Protein AF-A0A9W8XZW9-F1 (afdb_monomer)

Organism: NCBI:txid798079

pLDDT: mean 71.97, std 18.77, range [29.02, 95.56]

Solvent-accessible surface area (backbone atoms only — not comparable to full-atom values): 13722 Å² total; per-residue (Å²): 114,69,68,63,54,54,54,25,51,51,52,23,52,47,14,28,64,27,79,42,89,66,28,71,61,41,45,32,32,72,90,80,75,42,41,46,54,47,46,51,53,50,50,52,52,50,52,48,49,67,74,68,52,57,88,55,56,63,43,54,45,52,57,55,30,52,54,48,53,55,37,52,52,53,34,51,48,50,52,47,53,53,49,51,53,52,49,35,61,74,71,72,48,80,77,68,97,75,75,83,56,68,67,59,48,52,50,52,40,50,51,29,49,46,66,68,50,54,61,73,54,85,67,97,70,62,94,38,99,56,70,77,46,48,39,58,55,51,30,51,50,50,54,51,49,53,51,48,52,49,47,43,58,70,50,49,50,27,63,77,64,51,26,45,79,42,56,32,32,37,25,38,72,84,73,73,48,75,27,33,41,67,41,79,37,46,60,88,49,43,67,60,45,62,73,38,27,47,99,71,23,29,38,57,41,59,91,82,69,86,80,78,87,69,98,54,90,56,45,70,43,70,44,68,57,75,87,69,81,76,73,81,73,84,77,84,88,129

Secondary structure (DSSP, 8-state):
-HHHHHHHHHHHHHHHTT-SSSHHHHS--TTTSS-HHHHHHHHHHHHHHHHHSPSSHHHHHHHHHHHHHHHHHHHHHHHHHHHHHHHHHHTTPPPPSS---HHHHHHHHHHHHHHHHGGGSPPSS-SSSS-TTHHHHHHHHHHHHHHHHHHIIIIIHHHHHTEEEEEEEEEETTT--EEEEEEEEEGGGHHHHHHHB-TT--EEE-TT------S-SEEEPEEE--------------

Radius of gyration: 24.36 Å; Cα contacts (8 Å, |Δi|>4): 214; chains: 1; bounding box: 59×62×68 Å

Mean predicted aligned error: 13.8 Å

Structure (mmCIF, N/CA/C/O backbone):
data_AF-A0A9W8XZW9-F1
#
_entry.id   AF-A0A9W8XZW9-F1
#
loop_
_atom_site.group_PDB
_atom_site.id
_atom_site.type_symbol
_atom_site.label_atom_id
_atom_site.label_alt_id
_atom_site.label_comp_id
_atom_site.label_asym_id
_atom_site.label_entity_id
_atom_site.label_seq_id
_atom_site.pdbx_PDB_ins_code
_atom_site.Cartn_x
_atom_site.Cartn_y
_atom_site.Cartn_z
_atom_site.occupancy
_atom_site.B_iso_or_equiv
_atom_site.auth_seq_id
_atom_site.auth_comp_id
_atom_site.auth_asym_id
_atom_site.auth_atom_id
_atom_site.pdbx_PDB_model_num
ATOM 1 N N . MET A 1 1 ? 19.171 5.704 6.832 1.00 61.75 1 MET A N 1
ATOM 2 C CA . MET A 1 1 ? 18.412 5.637 8.106 1.00 61.75 1 MET A CA 1
ATOM 3 C C . MET A 1 1 ? 16.974 6.152 7.997 1.00 61.75 1 MET A C 1
ATOM 5 O O . MET A 1 1 ? 16.079 5.439 8.433 1.00 61.75 1 MET A O 1
ATOM 9 N N . ALA A 1 2 ? 16.711 7.314 7.378 1.00 81.69 2 ALA A N 1
ATOM 10 C CA . ALA A 1 2 ? 15.355 7.889 7.292 1.00 81.69 2 ALA A CA 1
ATOM 11 C C . ALA A 1 2 ? 14.296 6.960 6.653 1.00 81.69 2 ALA A C 1
ATOM 13 O O . ALA A 1 2 ? 13.192 6.834 7.176 1.00 81.69 2 ALA A O 1
ATOM 14 N N . VAL A 1 3 ? 14.649 6.246 5.577 1.00 82.75 3 VAL A N 1
ATOM 15 C CA . VAL A 1 3 ? 13.724 5.350 4.852 1.00 82.75 3 VAL A CA 1
ATOM 16 C C . VAL A 1 3 ? 13.239 4.179 5.719 1.00 82.75 3 VAL A C 1
ATOM 18 O O . VAL A 1 3 ? 12.059 3.836 5.697 1.00 82.75 3 VAL A O 1
ATOM 21 N N . ILE A 1 4 ? 14.133 3.583 6.518 1.00 82.12 4 ILE A N 1
ATOM 22 C CA . ILE A 1 4 ? 13.806 2.433 7.377 1.00 82.12 4 ILE A CA 1
ATOM 23 C C . ILE A 1 4 ? 12.831 2.857 8.479 1.00 82.12 4 ILE A C 1
ATOM 25 O O . ILE A 1 4 ? 11.849 2.160 8.730 1.00 82.12 4 ILE A O 1
ATOM 29 N N . ILE A 1 5 ? 13.076 4.015 9.097 1.00 83.44 5 ILE A N 1
ATOM 30 C CA . ILE A 1 5 ? 12.222 4.563 10.156 1.00 83.44 5 ILE A CA 1
ATOM 31 C C . ILE A 1 5 ? 10.857 4.965 9.587 1.00 83.44 5 ILE A C 1
ATOM 33 O O . ILE A 1 5 ? 9.828 4.573 10.128 1.00 83.44 5 ILE A O 1
ATOM 37 N N . GLY A 1 6 ? 10.824 5.697 8.470 1.00 85.38 6 GLY A N 1
ATOM 38 C CA . GLY A 1 6 ? 9.563 6.118 7.854 1.00 85.38 6 GLY A CA 1
ATOM 39 C C . GLY A 1 6 ? 8.680 4.926 7.488 1.00 85.38 6 GLY A C 1
ATOM 40 O O . GLY A 1 6 ? 7.496 4.887 7.818 1.00 85.38 6 GLY A O 1
ATOM 41 N N . ALA A 1 7 ? 9.272 3.899 6.884 1.00 83.81 7 ALA A N 1
ATOM 42 C CA . ALA A 1 7 ? 8.507 2.751 6.437 1.00 83.81 7 ALA A CA 1
ATOM 43 C C . ALA A 1 7 ? 8.106 1.796 7.578 1.00 83.81 7 ALA A C 1
ATOM 45 O O . ALA A 1 7 ? 7.098 1.102 7.464 1.00 83.81 7 ALA A O 1
ATOM 46 N N . SER A 1 8 ? 8.854 1.746 8.685 1.00 84.38 8 SER A N 1
ATOM 47 C CA . SER A 1 8 ? 8.440 0.991 9.874 1.00 84.38 8 SER A CA 1
ATOM 48 C C . SER A 1 8 ? 7.295 1.686 10.619 1.00 84.38 8 SER A C 1
ATOM 50 O O . SER A 1 8 ? 6.379 1.013 11.090 1.00 84.38 8 SER A O 1
ATOM 52 N N . LEU A 1 9 ? 7.280 3.023 10.643 1.00 84.00 9 LEU A N 1
ATOM 53 C CA . LEU A 1 9 ? 6.163 3.816 11.164 1.00 84.00 9 LEU A CA 1
ATOM 54 C C . LEU A 1 9 ? 4.896 3.663 10.317 1.00 84.00 9 LEU A C 1
ATOM 56 O O . LEU A 1 9 ? 3.814 3.528 10.882 1.00 84.00 9 LEU A O 1
ATOM 60 N N . GLN A 1 10 ? 5.020 3.618 8.987 1.00 85.75 10 GLN A N 1
ATOM 61 C CA . GLN A 1 10 ? 3.892 3.324 8.096 1.00 85.75 10 GLN A CA 1
ATOM 62 C C . GLN A 1 10 ? 3.268 1.959 8.412 1.00 85.75 10 GLN A C 1
ATOM 64 O O . GLN A 1 10 ? 2.060 1.870 8.608 1.00 85.75 10 GLN A O 1
ATOM 69 N N . ILE A 1 11 ? 4.085 0.905 8.542 1.00 83.69 11 ILE A N 1
ATOM 70 C CA . ILE A 1 11 ? 3.600 -0.437 8.906 1.00 83.69 11 ILE A CA 1
ATOM 71 C C . ILE A 1 11 ? 2.941 -0.423 10.288 1.00 83.69 11 ILE A C 1
ATOM 73 O O . ILE A 1 11 ? 1.888 -1.031 10.464 1.00 83.69 11 ILE A O 1
ATOM 77 N N . ARG A 1 12 ? 3.522 0.294 11.256 1.00 83.12 12 ARG A N 1
ATOM 78 C CA . ARG A 1 12 ? 2.955 0.457 12.601 1.00 83.12 12 ARG A CA 1
ATOM 79 C C . ARG A 1 12 ? 1.576 1.117 12.559 1.00 83.12 12 ARG A C 1
ATOM 81 O O . ARG A 1 12 ? 0.673 0.699 13.275 1.00 83.12 12 ARG A O 1
ATOM 88 N N . GLU A 1 13 ? 1.404 2.133 11.725 1.00 84.44 13 GLU A N 1
ATOM 89 C CA . GLU A 1 13 ? 0.134 2.844 11.594 1.00 84.44 13 GLU A CA 1
ATOM 90 C C . GLU A 1 13 ? -0.924 1.997 10.879 1.00 84.44 13 GLU A C 1
ATOM 92 O O . GLU A 1 13 ? -2.063 1.917 11.335 1.00 84.44 13 GLU A O 1
ATOM 97 N N . CYS A 1 14 ? -0.537 1.260 9.836 1.00 81.88 14 CYS A N 1
ATOM 98 C CA . CYS A 1 14 ? -1.395 0.240 9.233 1.00 81.88 14 CYS A CA 1
ATOM 99 C C . CYS A 1 14 ? -1.783 -0.834 10.264 1.00 81.88 14 CYS A C 1
ATOM 101 O O . CYS A 1 14 ? -2.947 -1.223 10.354 1.00 81.88 14 CYS A O 1
ATOM 103 N N . ALA A 1 15 ? -0.841 -1.270 11.107 1.00 77.88 15 ALA A N 1
ATOM 104 C CA . ALA A 1 15 ? -1.109 -2.201 12.200 1.00 77.88 15 ALA A CA 1
ATOM 105 C C . ALA A 1 15 ? -2.142 -1.657 13.183 1.00 77.88 15 ALA A C 1
ATOM 107 O O . ALA A 1 15 ? -3.054 -2.374 13.590 1.00 77.88 15 ALA A O 1
ATOM 108 N N . ARG A 1 16 ? -2.032 -0.372 13.519 1.00 75.38 16 ARG A N 1
ATOM 109 C CA . ARG A 1 16 ? -2.967 0.330 14.397 1.00 75.38 16 ARG A CA 1
ATOM 110 C C . ARG A 1 16 ? -4.376 0.411 13.811 1.00 75.38 16 ARG A C 1
ATOM 112 O O . ARG A 1 16 ? -5.335 0.458 14.569 1.00 75.38 16 ARG A O 1
ATOM 119 N N . GLN A 1 17 ? -4.520 0.370 12.491 1.00 73.94 17 GLN A N 1
ATOM 120 C CA . GLN A 1 17 ? -5.819 0.299 11.814 1.00 73.94 17 GLN A CA 1
ATOM 121 C C . GLN A 1 17 ? -6.423 -1.117 11.803 1.00 73.94 17 GLN A C 1
ATOM 123 O O . GLN A 1 17 ? -7.545 -1.303 11.342 1.00 73.94 17 GLN A O 1
ATOM 128 N N . GLY A 1 18 ? -5.707 -2.125 12.313 1.00 68.12 18 GLY A N 1
ATOM 129 C CA . GLY A 1 18 ? -6.204 -3.497 12.416 1.00 68.12 18 GLY A CA 1
ATOM 130 C C . GLY A 1 18 ? -6.200 -4.269 11.097 1.00 68.12 18 GLY A C 1
ATOM 131 O O . GLY A 1 18 ? -6.745 -5.366 11.045 1.00 68.12 18 GLY A O 1
ATOM 132 N N . VAL A 1 19 ? -5.575 -3.737 10.040 1.00 69.75 19 VAL A N 1
ATOM 133 C CA . VAL A 1 19 ? -5.574 -4.346 8.693 1.00 69.75 19 VAL A CA 1
ATOM 134 C C . VAL A 1 19 ? -4.702 -5.601 8.584 1.00 69.75 19 VAL A C 1
ATOM 136 O O . VAL A 1 19 ? -4.836 -6.360 7.628 1.00 69.75 19 VAL A O 1
ATOM 139 N N . ILE A 1 20 ? -3.822 -5.835 9.562 1.00 70.69 20 ILE A N 1
ATOM 140 C CA . ILE A 1 20 ? -2.912 -6.985 9.606 1.00 70.69 20 ILE A CA 1
ATOM 141 C C . ILE A 1 20 ? -3.225 -7.903 10.794 1.00 70.69 20 ILE A C 1
ATOM 143 O O . ILE A 1 20 ? -3.677 -7.435 11.846 1.00 70.69 20 ILE A O 1
ATOM 147 N N . PRO A 1 21 ? -2.971 -9.217 10.662 1.00 66.81 21 PRO A N 1
ATOM 148 C CA . PRO A 1 21 ? -3.191 -10.161 11.747 1.00 66.81 21 PRO A CA 1
ATOM 149 C C . PRO A 1 21 ? -2.232 -9.882 12.918 1.00 66.81 21 PRO A C 1
ATOM 151 O O . PRO A 1 21 ? -1.059 -9.567 12.726 1.00 66.81 21 PRO A O 1
ATOM 154 N N . TRP A 1 22 ? -2.753 -10.002 14.143 1.00 68.81 22 TRP A N 1
ATOM 155 C CA . TRP A 1 22 ? -2.055 -9.696 15.405 1.00 68.81 22 TRP A CA 1
ATOM 156 C C . TRP A 1 22 ? -1.482 -8.267 15.498 1.00 68.81 22 TRP A C 1
ATOM 158 O O . TRP A 1 22 ? -0.285 -8.092 15.728 1.00 68.81 22 TRP A O 1
ATOM 168 N N . PRO A 1 23 ? -2.331 -7.222 15.424 1.00 70.25 23 PRO A N 1
ATOM 169 C CA . PRO A 1 23 ? -1.882 -5.826 15.402 1.00 70.25 23 PRO A CA 1
ATOM 170 C C . PRO A 1 23 ? -1.038 -5.429 16.624 1.00 70.25 23 PRO A C 1
ATOM 172 O O . PRO A 1 23 ? -0.165 -4.582 16.509 1.00 70.25 23 PRO A O 1
ATOM 175 N N . HIS A 1 24 ? -1.224 -6.090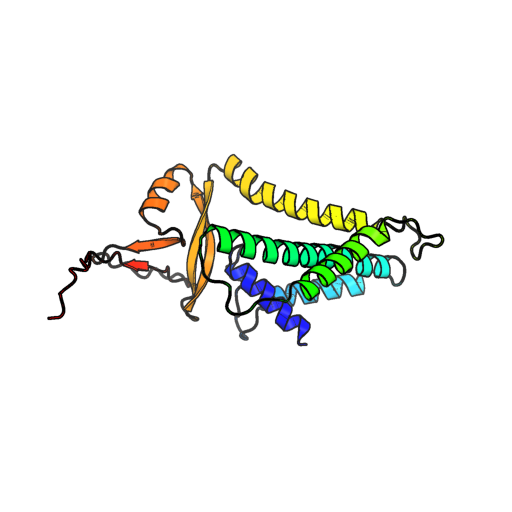 17.772 1.00 70.00 24 HIS A N 1
ATOM 176 C CA . HIS A 1 24 ? -0.455 -5.844 18.996 1.00 70.00 24 HIS A CA 1
ATOM 177 C C . HIS A 1 24 ? 1.059 -6.099 18.859 1.00 70.00 24 HIS A C 1
ATOM 179 O O . HIS A 1 24 ? 1.839 -5.395 19.491 1.00 70.00 24 HIS A O 1
ATOM 185 N N . VAL A 1 25 ? 1.492 -7.065 18.038 1.00 74.56 25 VAL A N 1
ATOM 186 C CA . VAL A 1 25 ? 2.927 -7.347 17.827 1.00 74.56 25 VAL A CA 1
ATOM 187 C C . VAL A 1 25 ? 3.548 -6.278 16.933 1.00 74.56 25 VAL A C 1
ATOM 189 O O . VAL A 1 25 ? 4.609 -5.738 17.233 1.00 74.56 25 VAL A O 1
ATOM 192 N N . TRP A 1 26 ? 2.853 -5.936 15.851 1.00 75.50 26 TRP A N 1
ATOM 193 C CA . TRP A 1 26 ? 3.331 -5.008 14.827 1.00 75.50 26 TRP A CA 1
ATOM 194 C C . TRP A 1 26 ? 3.235 -3.535 15.237 1.00 75.50 26 TRP A C 1
ATOM 196 O O . TRP A 1 26 ? 4.050 -2.723 14.801 1.00 75.50 26 TRP A O 1
ATOM 206 N N . ALA A 1 27 ? 2.255 -3.185 16.074 1.00 73.25 27 ALA A N 1
ATOM 207 C CA . ALA A 1 27 ? 2.071 -1.835 16.597 1.00 73.25 27 ALA A CA 1
ATOM 208 C C . ALA A 1 27 ? 2.953 -1.538 17.828 1.00 73.25 27 ALA A C 1
ATOM 210 O O . ALA A 1 27 ? 3.077 -0.378 18.220 1.00 73.25 27 ALA A O 1
ATOM 211 N N . SER A 1 28 ? 3.564 -2.562 18.440 1.00 74.12 28 SER A N 1
ATOM 212 C CA . SER A 1 28 ? 4.352 -2.418 19.669 1.00 74.12 28 SER A CA 1
ATOM 213 C C . SER A 1 28 ? 5.644 -1.628 19.449 1.00 74.12 28 SER A C 1
ATOM 215 O O . SER A 1 28 ? 6.390 -1.869 18.502 1.00 74.12 28 SER A O 1
ATOM 217 N N . THR A 1 29 ? 5.934 -0.710 20.373 1.00 73.31 29 THR A N 1
ATOM 218 C CA . THR A 1 29 ? 7.141 0.136 20.405 1.00 73.31 29 THR A CA 1
ATOM 219 C C . THR A 1 29 ? 8.107 -0.226 21.543 1.00 73.31 29 THR A C 1
ATOM 221 O O . THR A 1 29 ? 9.058 0.509 21.813 1.00 73.31 29 THR A O 1
ATOM 224 N N . ARG A 1 30 ? 7.888 -1.346 22.250 1.00 66.81 30 ARG A N 1
ATOM 225 C CA . ARG A 1 30 ? 8.766 -1.781 23.354 1.00 66.81 30 ARG A CA 1
ATOM 226 C C . ARG A 1 30 ? 10.063 -2.428 22.834 1.00 66.81 30 ARG A C 1
ATOM 228 O O . ARG A 1 30 ? 9.992 -3.175 21.860 1.00 66.81 30 ARG A O 1
ATOM 235 N N . PRO A 1 31 ? 11.214 -2.254 23.520 1.00 66.69 31 PRO A N 1
ATOM 236 C CA . PRO A 1 31 ? 11.470 -1.371 24.670 1.00 66.69 31 PRO A CA 1
ATOM 237 C C . PRO A 1 31 ? 12.017 0.027 24.298 1.00 66.69 31 PRO A C 1
ATOM 239 O O . PRO A 1 31 ? 11.946 0.929 25.123 1.00 66.69 31 PRO A O 1
ATOM 242 N N . PHE A 1 32 ? 12.522 0.236 23.077 1.00 68.12 32 PHE A N 1
ATOM 243 C CA . PHE A 1 32 ? 13.286 1.439 22.691 1.00 68.12 32 PHE A CA 1
ATOM 244 C C . PHE A 1 32 ? 12.469 2.540 21.984 1.00 68.12 32 PHE A C 1
ATOM 246 O O . PHE A 1 32 ? 13.035 3.376 21.283 1.00 68.12 32 PHE A O 1
ATOM 253 N N . GLY A 1 33 ? 11.135 2.529 22.086 1.00 70.31 33 GLY A N 1
ATOM 254 C CA . GLY A 1 33 ? 10.264 3.526 21.443 1.00 70.31 33 GLY A CA 1
ATOM 255 C C . GLY A 1 33 ? 10.163 3.400 19.915 1.00 70.31 33 GLY A C 1
ATOM 256 O O . GLY A 1 33 ? 9.463 4.181 19.271 1.00 70.31 33 GLY A O 1
ATOM 257 N N . THR A 1 34 ? 10.815 2.398 19.321 1.00 75.94 34 THR A N 1
ATOM 258 C CA . THR A 1 34 ? 10.771 2.098 17.887 1.00 75.94 34 THR A CA 1
ATOM 259 C C . THR A 1 34 ? 9.989 0.809 17.630 1.00 75.94 34 THR A C 1
ATOM 261 O O . THR A 1 34 ? 10.013 -0.102 18.461 1.00 75.94 34 THR A O 1
ATOM 264 N N . PRO A 1 35 ? 9.264 0.707 16.500 1.00 79.12 35 PRO A N 1
ATOM 265 C CA . PRO A 1 35 ? 8.562 -0.520 16.139 1.00 79.12 35 PRO A CA 1
ATOM 266 C C . PRO A 1 35 ? 9.564 -1.628 15.779 1.00 79.12 35 PRO A C 1
ATOM 268 O O . PRO A 1 35 ? 9.983 -1.755 14.628 1.00 79.12 35 PRO A O 1
ATOM 271 N N . PHE A 1 36 ? 9.957 -2.430 16.771 1.00 81.50 36 PHE A N 1
ATOM 272 C CA . PHE A 1 36 ? 11.001 -3.451 16.634 1.00 81.50 36 PHE A CA 1
ATOM 273 C C . PHE A 1 36 ? 10.624 -4.550 15.633 1.00 81.50 36 PHE A C 1
ATOM 275 O O . PHE A 1 36 ? 11.425 -4.883 14.764 1.00 81.50 36 PHE A O 1
ATOM 282 N N . ALA A 1 37 ? 9.396 -5.076 15.700 1.00 82.25 37 ALA A N 1
ATOM 283 C CA . ALA A 1 37 ? 8.965 -6.174 14.834 1.00 82.25 37 ALA A CA 1
ATOM 284 C C . ALA A 1 37 ? 8.981 -5.810 13.327 1.00 82.25 37 ALA A C 1
ATOM 286 O O . ALA A 1 37 ? 9.590 -6.553 12.554 1.00 82.25 37 ALA A O 1
ATOM 287 N N . PRO A 1 38 ? 8.423 -4.661 12.879 1.00 84.69 38 PRO A N 1
ATOM 288 C CA . PRO A 1 38 ? 8.560 -4.220 11.487 1.00 84.69 38 PRO A CA 1
ATOM 289 C C . PRO A 1 38 ? 10.007 -3.986 11.036 1.00 84.69 38 PRO A C 1
ATOM 291 O O . PRO A 1 38 ? 10.348 -4.277 9.888 1.00 84.69 38 PRO A O 1
ATOM 294 N N . VAL A 1 39 ? 10.860 -3.453 11.918 1.00 86.00 39 VAL A N 1
ATOM 295 C CA . VAL A 1 39 ? 12.277 -3.205 11.609 1.00 86.00 39 VAL A CA 1
ATOM 296 C C . VAL A 1 39 ? 13.027 -4.522 11.436 1.00 86.00 39 VAL A C 1
ATOM 298 O O . VAL A 1 39 ? 13.729 -4.687 10.440 1.00 86.00 39 VAL A O 1
ATOM 301 N N . LEU A 1 40 ? 12.833 -5.473 12.353 1.00 88.00 40 LEU A N 1
ATOM 302 C CA . LEU A 1 40 ? 13.459 -6.791 12.294 1.00 88.00 40 LEU A CA 1
ATOM 303 C C . LEU A 1 40 ? 13.041 -7.552 11.034 1.00 88.00 40 LEU A C 1
ATOM 305 O O . LEU A 1 40 ? 13.899 -8.099 10.348 1.00 88.00 40 LEU A O 1
ATOM 309 N N . LEU A 1 41 ? 11.748 -7.534 10.690 1.00 86.56 41 LEU A N 1
ATOM 310 C CA . LEU A 1 41 ? 11.249 -8.173 9.472 1.00 86.56 41 LEU A CA 1
ATOM 311 C C . LEU A 1 41 ? 11.932 -7.598 8.226 1.00 86.56 41 LEU A C 1
ATOM 313 O O . LEU A 1 41 ? 12.391 -8.350 7.370 1.00 86.56 41 LEU A O 1
ATOM 317 N N . LYS A 1 42 ? 12.020 -6.267 8.120 1.00 85.50 42 LYS A N 1
ATOM 318 C CA . LYS A 1 42 ? 12.669 -5.619 6.975 1.00 85.50 42 LYS A CA 1
ATOM 319 C C . LYS A 1 42 ? 14.153 -5.919 6.895 1.00 85.50 42 LYS A C 1
ATOM 321 O O . LYS A 1 42 ? 14.653 -6.156 5.798 1.00 85.50 42 LYS A O 1
ATOM 326 N N . TRP A 1 43 ? 14.842 -5.902 8.030 1.00 89.00 43 TRP A N 1
ATOM 327 C CA . TRP A 1 43 ? 16.256 -6.241 8.092 1.00 89.00 43 TRP A CA 1
ATOM 328 C C . TRP A 1 43 ? 16.484 -7.685 7.637 1.00 89.00 43 TRP A C 1
ATOM 330 O O . TRP A 1 43 ? 17.263 -7.907 6.716 1.00 89.00 43 TRP A O 1
ATOM 340 N N . ALA A 1 44 ? 15.721 -8.639 8.180 1.00 90.94 44 ALA A N 1
ATOM 341 C CA . ALA A 1 44 ? 15.815 -10.048 7.810 1.00 90.94 44 ALA A CA 1
ATOM 342 C C . ALA A 1 44 ? 15.517 -10.272 6.321 1.00 90.94 44 ALA A C 1
ATOM 344 O O . ALA A 1 44 ? 16.283 -10.948 5.642 1.00 90.94 44 ALA A O 1
ATOM 345 N N . LEU A 1 45 ? 14.455 -9.656 5.790 1.00 88.81 45 LEU A N 1
ATOM 346 C CA . LEU A 1 45 ? 14.117 -9.744 4.369 1.00 88.81 45 LEU A CA 1
ATOM 347 C C . LEU A 1 45 ? 15.232 -9.171 3.486 1.00 88.81 45 LEU A C 1
ATOM 349 O O . LEU A 1 45 ? 15.596 -9.781 2.487 1.00 88.81 45 LEU A O 1
ATOM 353 N N . THR A 1 46 ? 15.804 -8.029 3.872 1.00 88.31 46 THR A N 1
ATOM 354 C CA . THR A 1 46 ? 16.929 -7.417 3.148 1.00 88.31 46 THR A CA 1
ATOM 355 C C . THR A 1 46 ? 18.153 -8.330 3.160 1.00 88.31 46 THR A C 1
ATOM 357 O O . THR A 1 46 ? 18.763 -8.536 2.117 1.00 88.31 46 THR A O 1
ATOM 360 N N . CYS A 1 47 ? 18.487 -8.925 4.308 1.00 91.19 47 CYS A N 1
ATOM 361 C CA . CYS A 1 47 ? 19.576 -9.893 4.411 1.00 91.19 47 CYS A CA 1
ATOM 362 C C . CYS A 1 47 ? 19.336 -11.116 3.522 1.00 91.19 47 CYS A C 1
ATOM 364 O O . CYS A 1 47 ? 20.250 -11.527 2.816 1.00 91.19 47 CYS A O 1
ATOM 366 N N . ILE A 1 48 ? 18.118 -11.666 3.512 1.00 90.50 48 ILE A N 1
ATOM 367 C CA . ILE A 1 48 ? 17.763 -12.795 2.643 1.00 90.50 48 ILE A CA 1
ATOM 368 C C . ILE A 1 48 ? 17.959 -12.414 1.179 1.00 90.50 48 ILE A C 1
ATOM 370 O O . ILE A 1 48 ? 18.609 -13.155 0.457 1.00 90.50 48 ILE A O 1
ATOM 374 N N . VAL A 1 49 ? 17.454 -11.257 0.746 1.00 88.12 49 VAL A N 1
ATOM 375 C CA . VAL A 1 49 ? 17.586 -10.817 -0.649 1.00 88.12 49 VAL A CA 1
ATOM 376 C C . VAL A 1 49 ? 19.055 -10.661 -1.044 1.00 88.12 49 VAL A C 1
ATOM 378 O O . VAL A 1 49 ? 19.452 -11.173 -2.082 1.00 88.12 49 VAL A O 1
ATOM 381 N N . ILE A 1 50 ? 19.873 -10.021 -0.203 1.00 87.94 50 ILE A N 1
ATOM 382 C CA . ILE A 1 50 ? 21.305 -9.809 -0.478 1.00 87.94 50 ILE A CA 1
ATOM 383 C C . ILE A 1 50 ? 22.075 -11.134 -0.554 1.00 87.94 50 ILE A C 1
ATOM 385 O O . ILE A 1 50 ? 22.990 -11.261 -1.359 1.00 87.94 50 ILE A O 1
ATOM 389 N N . LEU A 1 51 ? 21.738 -12.105 0.297 1.00 89.38 51 LEU A N 1
ATOM 390 C CA . LEU A 1 51 ? 22.445 -13.386 0.353 1.00 89.38 51 LEU A CA 1
ATOM 391 C C . LEU A 1 51 ? 21.945 -14.395 -0.688 1.00 89.38 51 LEU A C 1
ATOM 393 O O . LEU A 1 51 ? 22.708 -15.265 -1.096 1.00 89.38 51 LEU A O 1
ATOM 397 N N . ALA A 1 52 ? 20.668 -14.321 -1.071 1.00 87.62 52 ALA A N 1
ATOM 398 C CA . ALA A 1 52 ? 20.023 -15.317 -1.918 1.00 87.62 52 ALA A CA 1
ATOM 399 C C . ALA A 1 52 ? 20.008 -14.948 -3.405 1.00 87.62 52 ALA A C 1
ATOM 401 O O . ALA A 1 52 ? 20.006 -15.858 -4.232 1.00 87.62 52 ALA A O 1
ATOM 402 N N . LEU A 1 53 ? 19.958 -13.658 -3.765 1.00 85.31 53 LEU A N 1
ATOM 403 C CA . LEU A 1 53 ? 19.896 -13.266 -5.173 1.00 85.31 53 LEU A CA 1
ATOM 404 C C . LEU A 1 53 ? 21.305 -13.173 -5.775 1.00 85.31 53 LEU A C 1
ATOM 406 O O . LEU A 1 53 ? 22.111 -12.369 -5.302 1.00 85.31 53 LEU A O 1
ATOM 410 N N . PRO A 1 54 ? 21.606 -13.945 -6.833 1.00 81.88 54 PRO A N 1
ATOM 411 C CA . PRO A 1 54 ? 22.824 -13.742 -7.602 1.00 81.88 54 PRO A CA 1
ATOM 412 C C . PRO A 1 54 ? 22.758 -12.409 -8.362 1.00 81.88 54 PRO A C 1
ATOM 414 O O . PRO A 1 54 ? 21.685 -11.970 -8.780 1.00 81.88 54 PRO A O 1
ATOM 417 N N . PHE A 1 55 ? 23.916 -11.778 -8.558 1.00 76.62 55 PHE A N 1
ATOM 418 C CA . PHE A 1 55 ? 24.037 -10.582 -9.393 1.00 76.62 55 PHE A CA 1
ATOM 419 C C . PHE A 1 55 ? 23.776 -10.923 -10.871 1.00 76.62 55 PHE A C 1
ATOM 421 O O . PHE A 1 55 ? 24.214 -11.975 -11.339 1.00 76.62 55 PHE A O 1
ATOM 428 N N . GLY A 1 56 ? 23.085 -10.033 -11.587 1.00 81.56 56 GLY A N 1
ATOM 429 C CA . GLY A 1 56 ? 22.631 -10.224 -12.972 1.00 81.56 56 GLY A CA 1
ATOM 430 C C . GLY A 1 56 ? 21.103 -10.241 -13.062 1.00 81.56 56 GLY A C 1
ATOM 431 O O . GLY A 1 56 ? 20.430 -9.608 -12.247 1.00 81.56 56 GLY A O 1
ATOM 432 N N . ASP A 1 57 ? 20.559 -11.036 -13.984 1.00 80.38 57 ASP A N 1
ATOM 433 C CA . ASP A 1 57 ? 19.141 -11.039 -14.377 1.00 80.38 57 ASP A CA 1
ATOM 434 C C . ASP A 1 57 ? 18.144 -11.120 -13.209 1.00 80.38 57 ASP A C 1
ATOM 436 O O . ASP A 1 57 ? 17.080 -10.506 -13.244 1.00 80.38 57 ASP A O 1
ATOM 440 N N . ALA A 1 58 ? 18.457 -11.890 -12.160 1.00 83.69 58 ALA A N 1
ATOM 441 C CA . ALA A 1 58 ? 17.562 -12.063 -11.014 1.00 83.69 58 ALA A CA 1
ATOM 442 C C . ALA A 1 58 ? 17.435 -10.787 -10.163 1.00 83.69 58 ALA A C 1
ATOM 444 O O . ALA A 1 58 ? 16.368 -10.521 -9.601 1.00 83.69 58 ALA A O 1
ATOM 445 N N . PHE A 1 59 ? 18.516 -10.011 -10.051 1.00 84.69 59 PHE A N 1
ATOM 446 C CA . PHE A 1 59 ? 18.510 -8.736 -9.343 1.00 84.69 59 PHE A CA 1
ATOM 447 C C . PHE A 1 59 ? 17.740 -7.681 -10.139 1.00 84.69 59 PHE A C 1
ATOM 449 O O . PHE A 1 59 ? 16.858 -7.037 -9.569 1.00 84.69 59 PHE A O 1
ATOM 456 N N . ASP A 1 60 ? 18.006 -7.569 -11.441 1.00 84.88 60 ASP A N 1
ATOM 457 C CA . ASP A 1 60 ? 17.327 -6.613 -12.324 1.00 84.88 60 ASP A CA 1
ATOM 458 C C . ASP A 1 60 ? 15.821 -6.898 -12.378 1.00 84.88 60 ASP A C 1
ATOM 460 O O . ASP A 1 60 ? 15.002 -6.015 -12.113 1.00 84.88 60 ASP A O 1
ATOM 464 N N . PHE A 1 61 ? 15.443 -8.174 -12.509 1.00 85.38 61 PHE A N 1
ATOM 465 C CA . PHE A 1 61 ? 14.051 -8.605 -12.398 1.00 85.38 61 PHE A CA 1
ATOM 466 C C . PHE A 1 61 ? 13.389 -8.186 -11.077 1.00 85.38 61 PHE A C 1
ATOM 468 O O . PHE A 1 61 ? 12.235 -7.756 -11.074 1.00 85.38 61 PHE A O 1
ATOM 475 N N . LEU A 1 62 ? 14.079 -8.311 -9.936 1.00 86.88 62 LEU A N 1
ATOM 476 C CA . LEU A 1 62 ? 13.521 -7.923 -8.636 1.00 86.88 62 LEU A CA 1
ATOM 477 C C . LEU A 1 62 ? 13.337 -6.402 -8.521 1.00 86.88 62 LEU A C 1
ATOM 479 O O . LEU A 1 62 ? 12.356 -5.944 -7.924 1.00 86.88 62 LEU A O 1
ATOM 483 N N . VAL A 1 63 ? 14.267 -5.619 -9.071 1.00 86.12 63 VAL A N 1
ATOM 484 C CA . VAL A 1 63 ? 14.182 -4.153 -9.102 1.00 86.12 63 VAL A CA 1
ATOM 485 C C . VAL A 1 63 ? 12.992 -3.705 -9.952 1.00 86.12 63 VAL A C 1
ATOM 487 O O . VAL A 1 63 ? 12.181 -2.892 -9.491 1.00 86.12 63 VAL A O 1
ATOM 490 N N . ASP A 1 64 ? 12.818 -4.299 -11.129 1.00 86.31 64 ASP A N 1
ATOM 491 C CA . ASP A 1 64 ? 11.698 -4.005 -12.026 1.00 86.31 64 ASP A CA 1
ATOM 492 C C . ASP A 1 64 ? 10.361 -4.443 -11.425 1.00 86.31 64 ASP A C 1
ATOM 494 O O . ASP A 1 64 ? 9.377 -3.691 -11.424 1.00 86.31 64 ASP A O 1
ATOM 498 N N . LEU A 1 65 ? 10.334 -5.627 -10.805 1.00 89.56 65 LEU A N 1
ATOM 499 C CA . LEU A 1 65 ? 9.158 -6.158 -10.124 1.00 89.56 65 LEU A CA 1
ATOM 500 C C . LEU A 1 65 ? 8.675 -5.235 -9.003 1.00 89.56 65 LEU A C 1
ATOM 502 O O . LEU A 1 65 ? 7.472 -5.144 -8.775 1.00 89.56 65 LEU A O 1
ATOM 506 N N . ARG A 1 66 ? 9.574 -4.542 -8.296 1.00 88.88 66 ARG A N 1
ATOM 507 C CA . ARG A 1 66 ? 9.190 -3.599 -7.235 1.00 88.88 66 ARG A CA 1
ATOM 508 C C . ARG A 1 66 ? 8.515 -2.344 -7.788 1.00 88.88 66 ARG A C 1
ATOM 510 O O . ARG A 1 66 ? 7.546 -1.864 -7.200 1.00 88.88 66 ARG A O 1
ATOM 517 N N . SER A 1 67 ? 9.016 -1.818 -8.899 1.00 88.00 67 SER A N 1
ATOM 518 C CA . SER A 1 67 ? 8.531 -0.567 -9.496 1.00 88.00 67 SER A CA 1
ATOM 519 C C . SER A 1 67 ? 7.099 -0.685 -10.028 1.00 88.00 67 SER A C 1
ATOM 521 O O . SER A 1 67 ? 6.351 0.301 -10.060 1.00 88.00 67 SER A O 1
ATOM 523 N N . TYR A 1 68 ? 6.689 -1.899 -10.408 1.00 89.12 68 TYR A N 1
ATOM 524 C CA . TYR A 1 68 ? 5.384 -2.149 -11.006 1.00 89.12 68 TYR A CA 1
ATOM 525 C C . TYR A 1 68 ? 4.211 -1.960 -10.012 1.00 89.12 68 TYR A C 1
ATOM 527 O O . TYR A 1 68 ? 3.378 -1.081 -10.257 1.00 89.12 68 TYR A O 1
ATOM 535 N N . PRO A 1 69 ? 4.135 -2.657 -8.854 1.00 91.50 69 PRO A N 1
ATOM 536 C CA . PRO A 1 69 ? 3.111 -2.397 -7.838 1.00 91.50 69 PRO A CA 1
ATOM 537 C C . PRO A 1 69 ? 3.106 -0.951 -7.336 1.00 91.50 69 PRO A C 1
ATOM 539 O O . PRO A 1 69 ? 2.029 -0.378 -7.170 1.00 91.50 69 PRO A O 1
ATOM 542 N N . ASP A 1 70 ? 4.280 -0.343 -7.131 1.00 90.69 70 ASP A N 1
ATOM 543 C CA . ASP A 1 70 ? 4.389 1.046 -6.665 1.00 90.69 70 ASP A CA 1
ATOM 544 C C . ASP A 1 70 ? 3.671 2.007 -7.632 1.00 90.69 70 ASP A C 1
ATOM 546 O O . ASP A 1 70 ? 2.870 2.846 -7.205 1.00 90.69 70 ASP A O 1
ATOM 550 N N . SER A 1 71 ? 3.855 1.821 -8.942 1.00 92.50 71 SER A N 1
ATOM 551 C CA . SER A 1 71 ? 3.173 2.606 -9.980 1.00 92.50 71 SER A CA 1
ATOM 552 C C . SER A 1 71 ? 1.654 2.397 -9.975 1.00 92.50 71 SER A C 1
ATOM 554 O O . SER A 1 71 ? 0.899 3.366 -10.098 1.00 92.50 71 SER A O 1
ATOM 556 N N . VAL A 1 72 ? 1.187 1.159 -9.761 1.00 93.50 72 VAL A N 1
ATOM 557 C CA . VAL A 1 72 ? -0.249 0.855 -9.609 1.00 93.50 72 VAL A CA 1
ATOM 558 C C . VAL A 1 72 ? -0.834 1.580 -8.395 1.00 93.50 72 VAL A C 1
ATOM 560 O O . VAL A 1 72 ? -1.886 2.210 -8.504 1.00 93.50 72 VAL A O 1
ATOM 563 N N . PHE A 1 73 ? -0.168 1.535 -7.238 1.00 93.00 73 PHE A N 1
ATOM 564 C CA . PHE A 1 73 ? -0.660 2.187 -6.022 1.00 93.00 73 PHE A CA 1
ATOM 565 C C . PHE A 1 73 ? -0.703 3.710 -6.149 1.00 93.00 73 PHE A C 1
ATOM 567 O O . PHE A 1 73 ? -1.669 4.326 -5.694 1.00 93.00 73 PHE A O 1
ATOM 574 N N . ILE A 1 74 ? 0.290 4.328 -6.793 1.00 93.56 74 ILE A N 1
ATOM 575 C CA . ILE A 1 74 ? 0.285 5.775 -7.049 1.00 93.56 74 ILE A CA 1
ATOM 576 C C . ILE A 1 74 ? -0.857 6.143 -8.005 1.00 93.56 74 ILE A C 1
ATOM 578 O O . ILE A 1 74 ? -1.582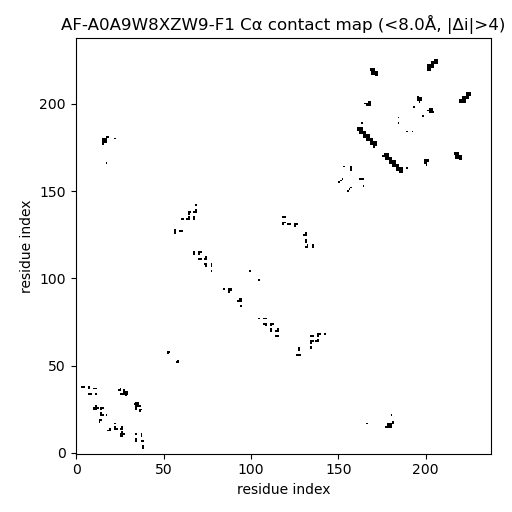 7.106 -7.747 1.00 93.56 74 ILE A O 1
ATOM 582 N N . PHE A 1 75 ? -1.091 5.356 -9.057 1.00 95.06 75 PHE A N 1
ATOM 583 C CA . PHE A 1 75 ? -2.228 5.569 -9.954 1.00 95.06 75 PHE A CA 1
ATOM 584 C C . PHE A 1 75 ? -3.569 5.475 -9.207 1.00 95.06 75 PHE A C 1
ATOM 586 O O . PHE A 1 75 ? -4.406 6.377 -9.300 1.00 95.06 75 PHE A O 1
ATOM 593 N N . LEU A 1 76 ? -3.752 4.430 -8.392 1.00 94.88 76 LEU A N 1
ATOM 594 C CA . LEU A 1 76 ? -4.941 4.259 -7.552 1.00 94.88 76 LEU A CA 1
ATOM 595 C C . LEU A 1 76 ? -5.110 5.399 -6.540 1.00 94.88 76 LEU A C 1
ATOM 597 O O . LEU A 1 76 ? -6.239 5.812 -6.280 1.00 94.88 76 LEU A O 1
ATOM 601 N N . MET A 1 77 ? -4.017 5.948 -6.005 1.00 94.38 77 MET A N 1
ATOM 602 C CA . MET A 1 77 ? -4.047 7.122 -5.130 1.00 94.38 77 MET A CA 1
ATOM 603 C C . MET A 1 77 ? -4.635 8.335 -5.857 1.00 94.38 77 MET A C 1
ATOM 605 O O . MET A 1 77 ? -5.526 8.999 -5.325 1.00 94.38 77 MET A O 1
ATOM 609 N N . VAL A 1 78 ? -4.190 8.611 -7.088 1.00 94.94 78 VAL A N 1
ATOM 610 C CA . VAL A 1 78 ? -4.716 9.725 -7.894 1.00 94.94 78 VAL A CA 1
ATOM 611 C C . VAL A 1 78 ? -6.207 9.539 -8.182 1.00 94.94 78 VAL A C 1
ATOM 613 O O . VAL A 1 78 ? -6.995 10.467 -7.980 1.00 94.94 78 VAL A O 1
ATOM 616 N N . VAL A 1 79 ? -6.618 8.334 -8.584 1.00 94.56 79 VAL A N 1
ATOM 617 C CA . VAL A 1 79 ? -8.037 7.996 -8.795 1.00 94.56 79 VAL A CA 1
ATOM 618 C C . VAL A 1 79 ? -8.837 8.167 -7.498 1.00 94.56 79 VAL A C 1
ATOM 620 O O . VAL A 1 79 ? -9.914 8.766 -7.506 1.00 94.56 79 VAL A O 1
ATOM 623 N N . GLY A 1 80 ? -8.292 7.724 -6.364 1.00 92.88 80 GLY A N 1
ATOM 624 C CA . GLY A 1 80 ? -8.888 7.877 -5.038 1.00 92.88 80 GLY A CA 1
ATOM 625 C C . GLY A 1 80 ? -9.097 9.339 -4.638 1.00 92.88 80 GLY A C 1
ATOM 626 O O . GLY A 1 80 ? -10.149 9.685 -4.098 1.00 92.88 80 GLY A O 1
ATOM 627 N N . ILE A 1 81 ? -8.157 10.231 -4.964 1.00 92.81 81 ILE A N 1
ATOM 628 C CA . ILE A 1 81 ? -8.305 11.676 -4.733 1.00 92.81 81 ILE A CA 1
ATOM 629 C C . ILE A 1 81 ? -9.493 12.229 -5.529 1.00 92.81 81 ILE A C 1
ATOM 631 O O . ILE A 1 81 ? -10.317 12.959 -4.970 1.00 92.81 81 ILE A O 1
ATOM 635 N N . TYR A 1 82 ? -9.617 11.873 -6.811 1.00 92.19 82 TYR A N 1
ATOM 636 C CA . TYR A 1 82 ? -10.757 12.289 -7.635 1.00 92.19 82 TYR A CA 1
ATOM 637 C C . TYR A 1 82 ? -12.081 11.719 -7.120 1.00 92.19 82 TYR A C 1
ATOM 639 O O . TYR A 1 82 ? -13.072 12.449 -7.045 1.00 92.19 82 TYR A O 1
ATOM 647 N N . TYR A 1 83 ? -12.089 10.461 -6.678 1.00 93.06 83 TYR A N 1
ATOM 648 C CA . TYR A 1 83 ? -13.259 9.833 -6.070 1.00 93.06 83 TYR A CA 1
ATOM 649 C C . TYR A 1 83 ? -13.710 10.559 -4.792 1.00 93.06 83 TYR A C 1
ATOM 651 O O . TYR A 1 83 ? -14.896 10.849 -4.627 1.00 93.06 83 TYR A O 1
ATOM 659 N N . ILE A 1 84 ? -12.778 10.940 -3.912 1.00 91.44 84 ILE A N 1
ATOM 660 C CA . ILE A 1 84 ? -13.087 11.703 -2.692 1.00 91.44 84 ILE A CA 1
ATOM 661 C C . ILE A 1 84 ? -13.641 13.091 -3.033 1.00 91.44 84 ILE A C 1
ATOM 663 O O . ILE A 1 84 ? -14.600 13.536 -2.399 1.00 91.44 84 ILE A O 1
ATOM 667 N N . ARG A 1 85 ? -13.076 13.777 -4.037 1.00 90.12 85 ARG A N 1
ATOM 668 C CA . ARG A 1 85 ? -13.595 15.074 -4.511 1.00 90.12 85 ARG A CA 1
ATOM 669 C C . ARG A 1 85 ? -15.024 14.946 -5.028 1.00 90.12 85 ARG A C 1
ATOM 671 O O . ARG A 1 85 ? -15.875 15.760 -4.672 1.00 90.12 85 ARG A O 1
ATOM 678 N N . TYR A 1 86 ? -15.291 13.908 -5.817 1.00 89.25 86 TYR A N 1
ATOM 679 C CA . TYR A 1 86 ? -16.627 13.612 -6.325 1.00 89.25 86 TYR A CA 1
ATOM 680 C C . TYR A 1 86 ? -17.619 13.333 -5.188 1.00 89.25 86 TYR A C 1
ATOM 682 O O . TYR A 1 86 ? -18.694 13.933 -5.151 1.00 89.25 86 TYR A O 1
ATOM 690 N N . ARG A 1 87 ? -17.239 12.498 -4.211 1.00 91.00 87 ARG A N 1
ATOM 691 C CA . ARG A 1 87 ? -18.093 12.168 -3.062 1.00 91.00 87 ARG A CA 1
ATOM 692 C C . ARG A 1 87 ? -18.414 13.392 -2.204 1.00 91.00 87 ARG A C 1
ATOM 694 O O . ARG A 1 87 ? -19.582 13.631 -1.924 1.00 91.00 87 ARG A O 1
ATOM 701 N N . ARG A 1 88 ? -17.414 14.212 -1.862 1.00 88.75 88 ARG A N 1
ATOM 702 C CA . ARG A 1 88 ? -17.623 15.453 -1.090 1.00 88.75 88 ARG A CA 1
ATOM 703 C C . ARG A 1 88 ? -18.575 16.418 -1.789 1.00 88.75 88 ARG A C 1
ATOM 705 O O . ARG A 1 88 ? -19.438 16.990 -1.134 1.00 88.75 88 ARG A O 1
ATOM 712 N N . ARG A 1 89 ? -18.450 16.558 -3.115 1.00 87.38 89 ARG A N 1
ATOM 713 C CA . ARG A 1 89 ? -19.362 17.382 -3.920 1.00 87.38 89 ARG A CA 1
ATOM 714 C C . ARG A 1 89 ? -20.795 16.851 -3.863 1.00 87.38 89 ARG A C 1
ATOM 716 O O . ARG A 1 89 ? -21.722 17.644 -3.760 1.00 87.38 89 ARG A O 1
ATOM 723 N N . LYS A 1 90 ? -20.974 15.528 -3.916 1.00 90.56 90 LYS A N 1
ATOM 724 C CA . LYS A 1 90 ? -22.290 14.881 -3.810 1.00 90.56 90 LYS A CA 1
ATOM 725 C 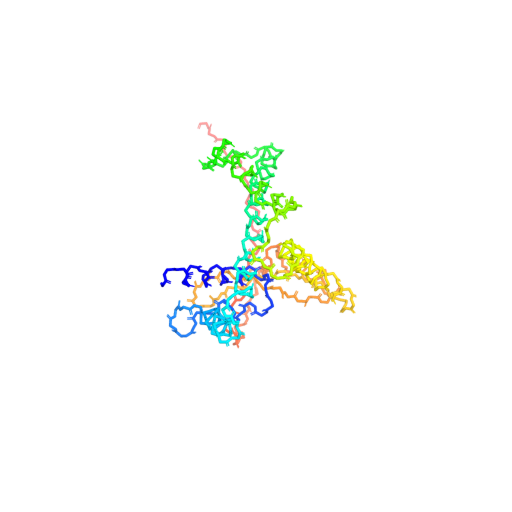C . LYS A 1 90 ? -22.914 15.053 -2.419 1.00 90.56 90 LYS A C 1
ATOM 727 O O . LYS A 1 90 ? -24.119 15.233 -2.320 1.00 90.56 90 LYS A O 1
ATOM 732 N N . GLU A 1 91 ? -22.099 15.011 -1.369 1.00 90.12 91 GLU A N 1
ATOM 733 C CA . GLU A 1 91 ? -22.517 15.169 0.033 1.00 90.12 91 GLU A CA 1
ATOM 734 C C . GLU A 1 91 ? -22.692 16.643 0.452 1.00 90.12 91 GLU A C 1
ATOM 736 O O . GLU A 1 91 ? -23.035 16.915 1.598 1.00 90.12 91 GLU A O 1
ATOM 741 N N . GLY A 1 92 ? -22.449 17.605 -0.448 1.00 87.12 92 GLY A N 1
ATOM 742 C CA . GLY A 1 92 ? -22.553 19.038 -0.146 1.00 87.12 92 GLY A CA 1
ATOM 743 C C . GLY A 1 92 ? -21.510 19.544 0.858 1.00 87.12 92 GLY A C 1
ATOM 744 O O . GLY A 1 92 ? -21.664 20.629 1.413 1.00 87.12 92 GLY A O 1
ATOM 745 N N . LEU A 1 93 ? -20.449 18.771 1.108 1.00 87.62 93 LEU A N 1
ATOM 746 C CA . LEU A 1 93 ? -19.395 19.131 2.052 1.00 87.62 93 LEU A CA 1
ATOM 747 C C . LEU A 1 93 ? -18.469 20.198 1.452 1.00 87.62 93 LEU A C 1
ATOM 749 O O . LEU A 1 93 ? -18.181 20.158 0.250 1.00 87.62 93 LEU A O 1
ATOM 753 N N . PRO A 1 94 ? -17.924 21.111 2.278 1.00 85.62 94 PRO A N 1
ATOM 754 C CA . PRO A 1 94 ? -16.977 22.096 1.793 1.00 85.62 94 PRO A CA 1
ATOM 755 C C . PRO A 1 94 ? -15.725 21.423 1.198 1.00 85.62 94 PRO A C 1
ATOM 757 O O . PRO A 1 94 ? -15.306 20.336 1.642 1.00 85.62 94 PRO A O 1
ATOM 760 N N . PRO A 1 95 ? -15.107 22.064 0.187 1.00 81.50 95 PRO A N 1
ATOM 761 C CA . PRO A 1 95 ? -13.846 21.609 -0.376 1.00 81.50 95 PRO A CA 1
ATOM 762 C C . PRO A 1 95 ? -12.779 21.422 0.710 1.00 81.50 95 PRO A C 1
ATOM 764 O O . PRO A 1 95 ? -12.762 22.129 1.715 1.00 81.50 95 PRO A O 1
ATOM 767 N N . ALA A 1 96 ? -11.864 20.470 0.502 1.00 84.12 96 ALA A N 1
ATOM 768 C CA . ALA A 1 96 ? -10.726 20.309 1.404 1.00 84.12 96 ALA A CA 1
ATOM 769 C C . ALA A 1 96 ? -9.886 21.604 1.434 1.00 84.12 96 ALA A C 1
ATOM 771 O O . ALA A 1 96 ? -9.713 22.216 0.376 1.00 84.12 96 ALA A O 1
ATOM 772 N N . PRO A 1 97 ? -9.343 21.998 2.603 1.00 84.56 97 PRO A N 1
ATOM 773 C CA . PRO A 1 97 ? -8.568 23.233 2.748 1.00 84.56 97 PRO A CA 1
ATOM 774 C C . PRO A 1 97 ? -7.281 23.217 1.914 1.00 84.56 97 PRO A C 1
ATOM 776 O O . PRO A 1 97 ? -6.821 24.259 1.466 1.00 84.56 97 PRO A O 1
ATOM 779 N N . PHE A 1 98 ? -6.727 22.027 1.667 1.00 85.50 98 PHE A N 1
ATOM 780 C CA . PHE A 1 98 ? -5.587 21.825 0.785 1.00 85.50 98 PHE A CA 1
ATOM 781 C C . PHE A 1 98 ? -5.996 20.953 -0.404 1.00 85.50 98 PHE A C 1
ATOM 783 O O . PHE A 1 98 ? -6.482 19.832 -0.227 1.00 85.50 98 PHE A O 1
ATOM 790 N N . GLN A 1 99 ? -5.802 21.463 -1.621 1.00 85.94 99 GLN A N 1
ATOM 791 C CA . GLN A 1 99 ? -6.131 20.754 -2.855 1.00 85.94 99 GLN A CA 1
ATOM 792 C C . GLN A 1 99 ? -4.916 20.650 -3.762 1.00 85.94 99 GLN A C 1
ATOM 794 O O . GLN A 1 99 ? -4.313 21.650 -4.139 1.00 85.94 99 GLN A O 1
ATOM 799 N N . ALA A 1 100 ? -4.609 19.424 -4.176 1.00 88.06 100 ALA A N 1
ATOM 800 C CA . ALA A 1 100 ? -3.651 19.191 -5.246 1.00 88.06 100 ALA A CA 1
ATOM 801 C C . ALA A 1 100 ? -4.156 19.786 -6.572 1.00 88.06 100 ALA A C 1
ATOM 803 O O . ALA A 1 100 ? -5.345 19.679 -6.903 1.00 88.06 100 ALA A O 1
ATOM 804 N N . TRP A 1 101 ? -3.252 20.377 -7.347 1.00 92.19 101 TRP A N 1
ATOM 805 C CA . TRP A 1 101 ? -3.578 20.912 -8.663 1.00 92.19 101 TRP A CA 1
ATOM 806 C C . TRP A 1 101 ? -4.019 19.803 -9.616 1.00 92.19 101 TRP A C 1
ATOM 808 O O . TRP A 1 101 ? -3.422 18.728 -9.664 1.00 92.19 101 TRP A O 1
ATOM 818 N N . HIS A 1 102 ? -5.062 20.079 -10.399 1.00 90.94 102 HIS A N 1
ATOM 819 C CA . HIS A 1 102 ? -5.577 19.130 -11.385 1.00 90.94 102 HIS A CA 1
ATOM 820 C C . HIS A 1 102 ? -4.516 18.738 -12.416 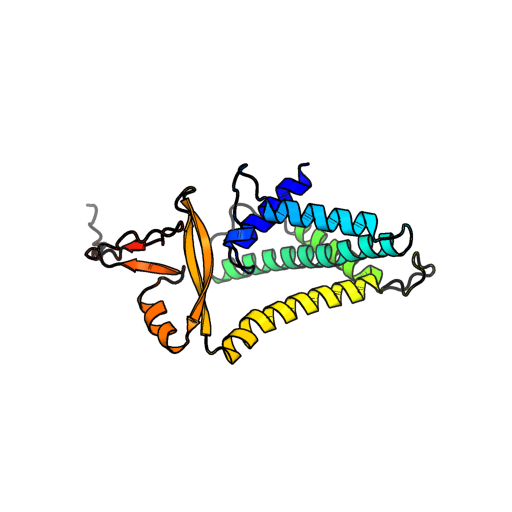1.00 90.94 102 HIS A C 1
ATOM 822 O O . HIS A 1 102 ? -4.405 17.561 -12.746 1.00 90.94 102 HIS A O 1
ATOM 828 N N . SER A 1 103 ? -3.699 19.699 -12.857 1.00 92.81 103 SER A N 1
ATOM 829 C CA . SER A 1 103 ? -2.594 19.471 -13.792 1.00 92.81 103 SER A CA 1
ATOM 830 C C . SER A 1 103 ? -1.572 18.476 -13.245 1.00 92.81 103 SER A C 1
ATOM 832 O O . SER A 1 103 ? -1.245 17.511 -13.928 1.00 92.81 103 SER A O 1
ATOM 834 N N . ALA A 1 104 ? -1.130 18.658 -11.997 1.00 92.56 104 ALA A N 1
ATOM 835 C CA . ALA A 1 104 ? -0.185 17.753 -11.348 1.00 92.56 104 ALA A CA 1
ATOM 836 C C . ALA A 1 104 ? -0.755 16.332 -11.232 1.00 92.56 104 ALA A C 1
ATOM 838 O O . ALA A 1 104 ? -0.070 15.372 -11.563 1.00 92.56 104 ALA A O 1
ATOM 839 N N . LEU A 1 105 ? -2.027 16.192 -10.840 1.00 93.12 105 LEU A N 1
ATOM 840 C CA . LEU A 1 105 ? -2.677 14.882 -10.737 1.00 93.12 105 LEU A C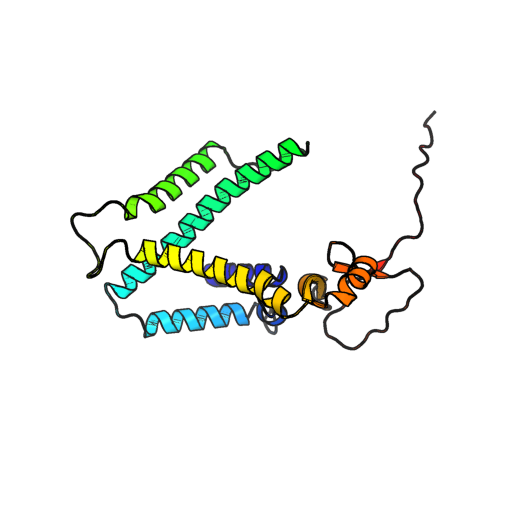A 1
ATOM 841 C C . LEU A 1 105 ? -2.813 14.184 -12.095 1.00 93.12 105 LEU A C 1
ATOM 843 O O . LEU A 1 105 ? -2.551 12.989 -12.187 1.00 93.12 105 LEU A O 1
ATOM 847 N N . ILE A 1 106 ? -3.221 14.909 -13.140 1.00 94.19 106 ILE A N 1
ATOM 848 C CA . ILE A 1 106 ? -3.359 14.351 -14.494 1.00 94.19 106 ILE A CA 1
ATOM 849 C C . ILE A 1 106 ? -1.991 13.925 -15.026 1.00 94.19 106 ILE A C 1
ATOM 851 O O . ILE A 1 106 ? -1.871 12.829 -15.563 1.00 94.19 106 ILE A O 1
ATOM 855 N N . LEU A 1 107 ? -0.957 14.747 -14.825 1.00 95.56 107 LEU A N 1
ATOM 856 C CA . LEU A 1 107 ? 0.408 14.409 -15.213 1.00 95.56 107 LEU A CA 1
ATOM 857 C C . LEU A 1 107 ? 0.905 13.164 -14.469 1.00 95.56 107 LEU A C 1
ATOM 859 O O . LEU A 1 107 ? 1.400 12.241 -15.106 1.00 95.56 107 LEU A O 1
ATOM 863 N N . SER A 1 108 ? 0.728 13.094 -13.146 1.00 93.38 108 SER A N 1
ATOM 864 C CA . SER A 1 108 ? 1.102 11.910 -12.365 1.00 93.38 108 SER A CA 1
ATOM 865 C C . SER A 1 108 ? 0.357 10.660 -12.833 1.00 93.38 108 SER A C 1
ATOM 867 O O . SER A 1 108 ? 0.980 9.618 -13.004 1.00 93.38 108 SER A O 1
ATOM 869 N N . ALA A 1 109 ? -0.949 10.758 -13.100 1.00 94.56 109 ALA A N 1
ATOM 870 C CA . ALA A 1 109 ? -1.719 9.643 -13.643 1.00 94.56 109 ALA A CA 1
ATOM 871 C C . ALA A 1 109 ? -1.215 9.215 -15.028 1.00 94.56 109 ALA A C 1
ATOM 873 O O . ALA A 1 109 ? -1.095 8.019 -15.272 1.00 94.56 109 ALA A O 1
ATOM 874 N N . ALA A 1 110 ? -0.888 10.166 -15.908 1.00 95.25 110 ALA A N 1
ATOM 875 C CA . ALA A 1 110 ? -0.353 9.886 -17.237 1.00 95.25 110 ALA A CA 1
ATOM 876 C C . ALA A 1 110 ? 1.022 9.205 -17.171 1.00 95.25 110 ALA A C 1
ATOM 878 O O . ALA A 1 110 ? 1.245 8.233 -17.886 1.00 95.25 110 ALA A O 1
ATOM 879 N N . VAL A 1 111 ? 1.913 9.653 -16.280 1.00 94.31 111 VAL A N 1
ATOM 880 C CA . VAL A 1 111 ? 3.226 9.025 -16.056 1.00 94.31 111 VAL A CA 1
ATOM 881 C C . VAL A 1 111 ? 3.067 7.606 -15.511 1.00 94.31 111 VAL A C 1
ATOM 883 O O . VAL A 1 111 ? 3.685 6.685 -16.035 1.00 94.31 111 VAL A O 1
ATOM 886 N N . CYS A 1 112 ? 2.207 7.393 -14.511 1.00 93.69 112 CYS A N 1
ATOM 887 C CA . CYS A 1 112 ? 1.947 6.045 -14.004 1.00 93.69 112 CYS A CA 1
ATOM 888 C C . CYS A 1 112 ? 1.342 5.141 -15.084 1.00 93.69 112 CYS A C 1
ATOM 890 O O . CYS A 1 112 ? 1.745 3.990 -15.205 1.00 93.69 112 CYS A O 1
ATOM 892 N N . LEU A 1 113 ? 0.410 5.652 -15.893 1.00 93.38 113 LEU A N 1
ATOM 893 C CA . LEU A 1 113 ? -0.182 4.895 -16.993 1.00 93.38 113 LEU A CA 1
ATOM 894 C C . LEU A 1 113 ? 0.870 4.539 -18.052 1.00 93.38 113 LEU A C 1
ATOM 896 O O . LEU A 1 113 ? 0.903 3.405 -18.519 1.00 93.38 113 LEU A O 1
ATOM 900 N N . PHE A 1 114 ? 1.759 5.476 -18.384 1.00 92.06 114 PHE A N 1
ATOM 901 C CA . PHE A 1 114 ? 2.876 5.235 -19.291 1.00 92.06 114 PHE A CA 1
ATOM 902 C C . PHE A 1 114 ? 3.784 4.116 -18.768 1.00 92.06 114 PHE A C 1
ATOM 904 O O . PHE A 1 114 ? 4.040 3.168 -19.499 1.00 92.06 114 PHE A O 1
ATOM 911 N N . ILE A 1 115 ? 4.185 4.161 -17.494 1.00 90.12 115 ILE A N 1
ATOM 912 C CA . ILE A 1 115 ? 5.024 3.122 -16.868 1.00 90.12 115 ILE A CA 1
ATOM 913 C C . ILE A 1 115 ? 4.310 1.763 -16.818 1.00 90.12 115 ILE A C 1
ATOM 915 O O . ILE A 1 115 ? 4.957 0.729 -16.916 1.00 90.12 115 ILE A O 1
ATOM 919 N N . LEU A 1 116 ? 2.983 1.735 -16.682 1.00 90.00 116 LEU A N 1
ATOM 920 C CA . LEU A 1 116 ? 2.224 0.481 -16.651 1.00 90.00 116 LEU A CA 1
ATOM 921 C C . LEU A 1 116 ? 2.005 -0.133 -18.036 1.00 90.00 116 LEU A C 1
ATOM 923 O O . LEU A 1 116 ? 1.887 -1.354 -18.122 1.00 90.00 116 LEU A O 1
ATOM 927 N N . ILE A 1 117 ? 1.918 0.689 -19.088 1.00 90.12 117 ILE A N 1
ATOM 928 C CA . ILE A 1 117 ? 1.643 0.257 -20.469 1.00 90.12 117 ILE A CA 1
ATOM 929 C C . ILE A 1 117 ? 2.933 -0.023 -21.243 1.00 90.12 117 ILE A C 1
ATOM 931 O O . ILE A 1 117 ? 2.988 -1.003 -21.980 1.00 90.12 117 ILE A O 1
ATOM 935 N N . MET A 1 118 ? 3.959 0.817 -21.088 1.00 87.38 118 MET A N 1
ATOM 936 C CA . MET A 1 118 ? 5.205 0.744 -21.860 1.00 87.38 118 MET A CA 1
ATOM 937 C C . MET A 1 118 ? 5.867 -0.646 -21.808 1.00 87.38 118 MET A C 1
ATOM 939 O O . MET A 1 118 ? 6.198 -1.158 -22.875 1.00 87.38 118 MET A O 1
ATOM 943 N N . PRO A 1 119 ? 5.928 -1.335 -20.652 1.00 83.81 119 PRO A N 1
ATOM 944 C CA . PRO A 1 119 ? 6.479 -2.686 -20.561 1.00 83.81 119 PRO A CA 1
ATOM 945 C C . PRO A 1 119 ? 5.750 -3.781 -21.339 1.00 83.81 119 PRO A C 1
ATOM 947 O O . PRO A 1 119 ? 6.266 -4.886 -21.447 1.00 83.81 119 PRO A O 1
ATOM 950 N N . TRP A 1 120 ? 4.531 -3.537 -21.825 1.00 83.56 120 TRP A N 1
ATOM 951 C CA . TRP A 1 120 ? 3.797 -4.514 -22.637 1.00 83.56 120 TRP A CA 1
ATOM 952 C C . TRP A 1 120 ? 4.181 -4.440 -24.107 1.00 83.56 120 TRP A C 1
ATOM 954 O O . TRP A 1 120 ? 3.947 -5.392 -24.852 1.00 83.56 120 TRP A O 1
ATOM 964 N N . TYR A 1 121 ? 4.773 -3.327 -24.528 1.00 82.19 121 TYR A N 1
ATOM 965 C CA . TYR A 1 121 ? 5.255 -3.172 -25.884 1.00 82.19 121 TYR A CA 1
ATOM 966 C C . TYR A 1 121 ? 6.570 -3.949 -26.056 1.00 82.19 121 TYR A C 1
ATOM 968 O O . TYR A 1 121 ? 7.460 -3.810 -25.216 1.00 82.19 121 TYR A O 1
ATOM 976 N N . PRO A 1 122 ? 6.699 -4.796 -27.092 1.00 70.88 122 PRO A N 1
ATOM 977 C CA . PRO A 1 122 ? 7.892 -5.609 -27.284 1.00 70.88 122 PRO A CA 1
ATOM 978 C C . PRO A 1 122 ? 9.113 -4.736 -27.565 1.00 70.88 122 PRO A C 1
ATOM 980 O O . PRO A 1 122 ? 9.076 -3.854 -28.423 1.00 70.88 122 PRO A O 1
ATOM 983 N N . LEU A 1 123 ? 10.191 -5.005 -26.833 1.00 68.00 123 LEU A N 1
ATOM 984 C CA . LEU A 1 123 ? 11.508 -4.431 -27.086 1.00 68.00 123 LEU A CA 1
ATOM 985 C C . LEU A 1 123 ? 12.270 -5.330 -28.068 1.00 68.00 123 LEU A C 1
ATOM 987 O O . LEU A 1 123 ? 12.094 -6.548 -28.062 1.00 68.00 123 LEU A O 1
ATOM 991 N N . GLU A 1 124 ? 13.096 -4.723 -28.921 1.00 63.91 124 GLU A N 1
ATOM 992 C CA . GLU A 1 124 ? 13.931 -5.444 -29.895 1.00 63.91 124 GLU A CA 1
ATOM 993 C C . GLU A 1 124 ? 15.094 -6.192 -29.218 1.00 63.91 124 GLU A C 1
ATOM 995 O O . GLU A 1 124 ? 15.520 -7.236 -29.708 1.00 63.91 124 GLU A O 1
ATOM 1000 N N . GLU A 1 125 ? 15.540 -5.714 -28.054 1.00 63.22 125 GLU A N 1
ATOM 1001 C CA . GLU A 1 125 ? 16.548 -6.346 -27.201 1.00 63.22 125 GLU A CA 1
ATOM 1002 C C . GLU A 1 125 ? 16.006 -6.454 -25.768 1.00 63.22 125 GLU A C 1
ATOM 1004 O O . GLU A 1 125 ? 15.396 -5.515 -25.250 1.00 63.22 125 GLU A O 1
ATOM 1009 N N . SER A 1 126 ? 16.173 -7.620 -25.140 1.00 60.78 126 SER A N 1
ATOM 1010 C CA . SER A 1 126 ? 15.745 -7.871 -23.763 1.00 60.78 126 SER A CA 1
ATOM 1011 C C . SER A 1 126 ? 16.943 -7.874 -22.821 1.00 60.78 126 SER A C 1
ATOM 1013 O O . SER A 1 126 ? 17.860 -8.671 -23.007 1.00 60.78 126 SER A O 1
ATOM 1015 N N . ASP A 1 127 ? 16.879 -7.069 -21.761 1.00 63.19 127 ASP A N 1
ATOM 1016 C CA . ASP A 1 127 ? 17.916 -7.012 -20.717 1.00 63.19 127 ASP A CA 1
ATOM 1017 C C . ASP A 1 127 ? 17.983 -8.285 -19.845 1.00 63.19 127 ASP A C 1
ATOM 1019 O O . ASP A 1 127 ? 18.924 -8.468 -19.081 1.00 63.19 127 ASP A O 1
ATOM 1023 N N . VAL A 1 128 ? 17.000 -9.189 -19.962 1.00 62.91 128 VAL A N 1
ATOM 1024 C CA . VAL A 1 128 ? 16.907 -10.441 -19.192 1.00 62.91 128 VAL A CA 1
ATOM 1025 C C . VAL A 1 128 ? 16.839 -11.669 -20.104 1.00 62.91 128 VAL A C 1
ATOM 1027 O O . VAL A 1 128 ? 16.251 -11.622 -21.184 1.00 62.91 128 VAL A O 1
ATOM 1030 N N . SER A 1 129 ? 17.393 -12.801 -19.653 1.00 64.62 129 SER A N 1
ATOM 1031 C CA . SER A 1 129 ? 17.386 -14.087 -20.383 1.00 64.62 129 SER A CA 1
ATOM 1032 C C . SER A 1 129 ? 16.005 -14.743 -20.533 1.00 64.62 129 SER A C 1
ATOM 1034 O O . SER A 1 129 ? 15.845 -15.706 -21.286 1.00 64.62 129 SER A O 1
ATOM 1036 N N . PHE A 1 130 ? 14.999 -14.239 -19.819 1.00 72.19 130 PHE A N 1
ATOM 1037 C CA . PHE A 1 130 ? 13.607 -14.688 -19.862 1.00 72.19 130 PHE A CA 1
ATOM 1038 C C . PHE A 1 130 ? 12.700 -13.627 -20.492 1.00 72.19 130 PHE A C 1
ATOM 1040 O O . PHE A 1 130 ? 13.123 -12.537 -20.853 1.00 72.19 130 PHE A O 1
ATOM 1047 N N . TRP A 1 131 ? 11.417 -13.949 -20.660 1.00 75.25 131 TRP A N 1
ATOM 1048 C CA . TRP A 1 131 ? 10.463 -13.049 -21.304 1.00 75.25 131 TRP A CA 1
ATOM 1049 C C . TRP A 1 131 ? 10.434 -11.666 -20.625 1.00 75.25 131 TRP A C 1
ATOM 1051 O O . TRP A 1 131 ? 10.156 -11.567 -19.429 1.00 75.25 131 TRP A O 1
ATOM 1061 N N . TYR A 1 132 ? 10.698 -10.604 -21.392 1.00 72.50 132 TYR A N 1
ATOM 1062 C CA . TYR A 1 132 ? 10.889 -9.234 -20.889 1.00 72.50 132 TYR A CA 1
ATOM 1063 C C . TYR A 1 132 ? 9.734 -8.727 -20.003 1.00 72.50 132 TYR A C 1
ATOM 1065 O O . TYR A 1 132 ? 9.966 -8.058 -19.003 1.00 72.50 132 TYR A O 1
ATOM 1073 N N . ALA A 1 133 ? 8.486 -9.105 -20.301 1.00 78.88 133 ALA A N 1
ATOM 1074 C CA . ALA A 1 133 ? 7.308 -8.688 -19.534 1.00 78.88 133 ALA A CA 1
ATOM 1075 C C . ALA A 1 133 ? 6.970 -9.616 -18.345 1.00 78.88 133 ALA A C 1
ATOM 1077 O O . ALA A 1 133 ? 5.910 -9.482 -17.723 1.00 78.88 133 ALA A O 1
ATOM 1078 N N . THR A 1 134 ? 7.862 -10.549 -17.982 1.00 83.31 134 THR A N 1
ATOM 1079 C CA . THR A 1 134 ? 7.641 -11.474 -16.855 1.00 83.31 134 THR A CA 1
ATOM 1080 C C . THR A 1 134 ? 7.417 -10.713 -15.552 1.00 83.31 134 THR A C 1
ATOM 1082 O O . THR A 1 134 ? 6.527 -11.075 -14.785 1.00 83.31 134 THR A O 1
ATOM 1085 N N . TYR A 1 135 ? 8.153 -9.626 -15.302 1.00 85.06 135 TYR A N 1
ATOM 1086 C CA . TYR A 1 135 ? 7.985 -8.847 -14.070 1.00 85.06 135 TYR A CA 1
ATOM 1087 C C . TYR A 1 135 ? 6.610 -8.169 -14.000 1.00 85.06 135 TYR A C 1
ATOM 1089 O O . TYR A 1 135 ? 6.029 -8.091 -12.918 1.00 85.06 135 TYR A O 1
ATOM 1097 N N . CYS A 1 136 ? 6.038 -7.747 -15.136 1.00 86.00 136 CYS A N 1
ATOM 1098 C CA . CYS A 1 136 ? 4.685 -7.190 -15.188 1.00 86.00 136 CYS A CA 1
ATOM 1099 C C . CYS A 1 136 ? 3.644 -8.245 -14.832 1.00 86.00 136 CYS A C 1
ATOM 1101 O O . CYS A 1 136 ? 2.769 -8.001 -14.001 1.00 86.00 136 CYS A O 1
ATOM 1103 N N . VAL A 1 137 ? 3.752 -9.439 -15.420 1.00 88.31 137 VAL A N 1
ATOM 1104 C CA . VAL A 1 137 ? 2.817 -10.536 -15.143 1.00 88.31 137 VAL A CA 1
ATOM 1105 C C . VAL A 1 137 ? 2.935 -11.011 -13.701 1.00 88.31 137 VAL A C 1
ATOM 1107 O O . VAL A 1 137 ? 1.915 -11.189 -13.036 1.00 88.31 137 VAL A O 1
ATOM 1110 N N . VAL A 1 138 ? 4.154 -11.151 -13.177 1.00 89.44 138 VAL A N 1
ATOM 1111 C CA . VAL A 1 138 ? 4.381 -11.501 -11.768 1.00 89.44 138 VAL A CA 1
ATOM 1112 C C . VAL A 1 138 ? 3.873 -10.392 -10.845 1.00 89.44 138 VAL A C 1
ATOM 1114 O O . VAL A 1 138 ? 3.233 -10.694 -9.840 1.00 89.44 138 VAL A O 1
ATOM 1117 N N . GLY A 1 139 ? 4.062 -9.120 -11.200 1.00 88.69 139 GLY A N 1
ATOM 1118 C CA . GLY A 1 139 ? 3.543 -7.972 -10.456 1.00 88.69 139 GLY A CA 1
ATOM 1119 C C . GLY A 1 139 ? 2.015 -7.963 -10.378 1.00 88.69 139 GLY A C 1
ATOM 1120 O O . GLY A 1 139 ? 1.453 -7.842 -9.287 1.00 88.69 139 GLY A O 1
ATOM 1121 N N . ILE A 1 140 ? 1.326 -8.168 -11.506 1.00 90.56 140 ILE A N 1
ATOM 1122 C CA . ILE A 1 140 ? -0.137 -8.326 -11.536 1.00 90.56 140 ILE A CA 1
ATOM 1123 C C . ILE A 1 140 ? -0.557 -9.553 -10.725 1.00 90.56 140 ILE A C 1
ATOM 1125 O O . ILE A 1 140 ? -1.479 -9.461 -9.916 1.00 90.56 140 ILE A O 1
ATOM 1129 N N . GLY A 1 141 ? 0.120 -10.687 -10.905 1.00 92.31 141 GLY A N 1
ATOM 1130 C CA . GLY A 1 141 ? -0.163 -11.926 -10.185 1.00 92.31 141 GLY A CA 1
ATOM 1131 C C . GLY A 1 141 ? -0.051 -11.757 -8.671 1.00 92.31 141 GLY A C 1
ATOM 1132 O O . GLY A 1 141 ? -0.933 -12.202 -7.937 1.00 92.31 141 GLY A O 1
ATOM 1133 N N . LEU A 1 142 ? 0.972 -11.043 -8.199 1.00 91.81 142 LEU A N 1
ATOM 1134 C CA . LEU A 1 142 ? 1.162 -10.716 -6.789 1.00 91.81 142 LEU A CA 1
ATOM 1135 C C . LEU A 1 142 ? 0.026 -9.825 -6.274 1.00 91.81 142 LEU A C 1
ATOM 1137 O O . LEU A 1 142 ? -0.552 -10.119 -5.229 1.00 91.81 142 LEU A O 1
ATOM 1141 N N . MET A 1 143 ? -0.360 -8.790 -7.024 1.00 90.44 143 MET A N 1
ATOM 1142 C CA . MET A 1 143 ? -1.465 -7.894 -6.658 1.00 90.44 143 MET A CA 1
ATOM 1143 C C . MET A 1 143 ? -2.813 -8.623 -6.591 1.00 90.44 143 MET A C 1
ATOM 1145 O O . MET A 1 143 ? -3.561 -8.476 -5.620 1.00 90.44 143 MET A O 1
ATOM 1149 N N . VAL A 1 144 ? -3.113 -9.453 -7.591 1.00 91.88 144 VAL A N 1
ATOM 1150 C CA . VAL A 1 144 ? -4.312 -10.301 -7.614 1.00 91.88 144 VAL A CA 1
ATOM 1151 C C . VAL A 1 144 ? -4.272 -11.305 -6.463 1.00 91.88 144 VAL A C 1
ATOM 1153 O O . VAL A 1 144 ? -5.277 -11.479 -5.775 1.00 91.88 144 VAL A O 1
ATOM 1156 N N . GLY A 1 145 ? -3.114 -11.909 -6.193 1.00 91.50 145 GLY A N 1
ATOM 1157 C CA . GLY A 1 145 ? -2.901 -12.828 -5.078 1.00 91.50 145 GLY A CA 1
ATOM 1158 C C . GLY A 1 145 ? -3.154 -12.176 -3.719 1.00 91.50 145 GLY A C 1
ATOM 1159 O O . GLY A 1 145 ? -3.849 -12.756 -2.886 1.00 91.50 145 GLY A O 1
ATOM 1160 N N . MET A 1 146 ? -2.681 -10.945 -3.506 1.00 87.31 146 MET A N 1
ATOM 1161 C CA . MET A 1 146 ? -2.963 -10.173 -2.289 1.00 87.31 146 MET A CA 1
ATOM 1162 C C . MET A 1 146 ? -4.461 -9.877 -2.137 1.00 87.31 146 MET A C 1
ATOM 1164 O O . MET A 1 146 ? -5.016 -10.043 -1.048 1.00 87.31 146 MET A O 1
ATOM 1168 N N . GLY A 1 147 ? -5.134 -9.483 -3.222 1.00 86.38 147 GLY A N 1
ATOM 1169 C CA . GLY A 1 147 ? -6.581 -9.254 -3.227 1.00 86.38 147 GLY A CA 1
ATOM 1170 C C . GLY A 1 147 ? -7.375 -10.527 -2.932 1.00 86.38 147 GLY A C 1
ATOM 1171 O O . GLY A 1 147 ? -8.297 -10.514 -2.114 1.00 86.38 147 GLY A O 1
ATOM 1172 N N . LEU A 1 148 ? -6.984 -11.649 -3.538 1.00 88.94 148 LEU A N 1
ATOM 1173 C CA . LEU A 1 148 ? -7.605 -12.947 -3.303 1.00 88.94 148 LEU A CA 1
ATOM 1174 C C . LEU A 1 148 ? -7.384 -13.411 -1.862 1.00 88.94 148 LEU A C 1
ATOM 1176 O O . LEU A 1 148 ? -8.344 -13.800 -1.206 1.00 88.94 148 LEU A O 1
ATOM 1180 N N . TYR A 1 149 ? -6.161 -13.302 -1.339 1.00 85.69 149 TYR A N 1
ATOM 1181 C CA . TYR A 1 149 ? -5.851 -13.594 0.061 1.00 85.69 149 TYR A CA 1
ATOM 1182 C C . TYR A 1 149 ? -6.748 -12.792 1.012 1.00 85.69 149 TYR A C 1
ATOM 1184 O O . TYR A 1 149 ? -7.349 -13.359 1.925 1.00 85.69 149 TYR A O 1
ATOM 1192 N N . TYR A 1 150 ? -6.909 -11.489 0.765 1.00 82.19 150 TYR A N 1
ATOM 1193 C CA . TYR A 1 150 ? -7.789 -10.631 1.556 1.00 82.19 150 TYR A CA 1
ATOM 1194 C C . TYR A 1 150 ? -9.256 -11.082 1.482 1.00 82.19 150 TYR A C 1
ATOM 1196 O O . TYR A 1 150 ? -9.921 -11.198 2.512 1.00 82.19 150 TYR A O 1
ATOM 1204 N N . LEU A 1 151 ? -9.761 -11.396 0.284 1.00 82.00 151 LEU A N 1
ATOM 1205 C CA . LEU A 1 151 ? -11.126 -11.894 0.092 1.00 82.00 151 LEU A CA 1
ATOM 1206 C C . LEU A 1 151 ? -11.352 -13.246 0.776 1.00 82.00 151 LEU A C 1
ATOM 1208 O O . LEU A 1 151 ? -12.378 -13.437 1.428 1.00 82.00 151 LEU A O 1
ATOM 1212 N N . LEU A 1 152 ? -10.397 -14.170 0.679 1.00 82.00 152 LEU A N 1
ATOM 1213 C CA . LEU A 1 152 ? -10.451 -15.455 1.372 1.00 82.00 152 LEU A CA 1
ATOM 1214 C C . LEU A 1 152 ? -10.463 -15.250 2.895 1.00 82.00 152 LEU A C 1
ATOM 1216 O O . LEU A 1 152 ? -11.275 -15.849 3.602 1.00 82.00 152 LEU A O 1
ATOM 1220 N N . TRP A 1 153 ? -9.635 -14.345 3.413 1.00 72.62 153 TRP A N 1
ATOM 1221 C CA . TRP A 1 153 ? -9.564 -14.078 4.847 1.00 72.62 153 TRP A CA 1
ATOM 1222 C C . TRP A 1 153 ? -10.821 -13.389 5.405 1.00 72.62 153 TRP A C 1
ATOM 1224 O O . TRP A 1 153 ? -11.287 -13.748 6.487 1.00 72.62 153 TRP A O 1
ATOM 1234 N N . ILE A 1 154 ? -11.392 -12.418 4.683 1.00 72.25 154 ILE A N 1
ATOM 1235 C CA . ILE A 1 154 ? -12.525 -11.596 5.154 1.00 72.25 154 ILE A CA 1
ATOM 1236 C C . ILE A 1 154 ? -13.895 -12.118 4.745 1.00 72.25 154 ILE A C 1
ATOM 1238 O O . ILE A 1 154 ? -14.866 -11.814 5.431 1.00 72.25 154 ILE A O 1
ATOM 1242 N N . LYS A 1 155 ? -14.019 -12.884 3.660 1.00 72.56 155 LYS A N 1
ATOM 1243 C CA . LYS A 1 155 ? -15.297 -13.500 3.275 1.00 72.56 155 LYS A CA 1
ATOM 1244 C C . LYS A 1 155 ? -15.322 -14.988 3.588 1.00 72.56 155 LYS A C 1
ATOM 1246 O O . LYS A 1 155 ? -16.256 -15.441 4.239 1.00 72.56 155 LYS A O 1
ATOM 1251 N N . VAL A 1 156 ? -14.316 -15.758 3.176 1.00 72.69 156 VAL A N 1
ATOM 1252 C CA . VAL A 1 156 ? -14.383 -17.232 3.250 1.00 72.69 156 VAL A CA 1
ATOM 1253 C C . VAL A 1 156 ? -14.203 -17.753 4.679 1.00 72.69 156 VAL A C 1
ATOM 1255 O O . VAL A 1 156 ? -15.051 -18.498 5.168 1.00 72.69 156 VAL A O 1
ATOM 1258 N N . LEU A 1 157 ? -13.172 -17.300 5.395 1.00 68.38 157 LEU A N 1
ATOM 1259 C CA . LEU A 1 157 ? -12.904 -17.690 6.789 1.00 68.38 157 LEU A CA 1
ATOM 1260 C C . LEU A 1 157 ? -14.069 -17.385 7.764 1.00 68.38 157 LEU A C 1
ATOM 1262 O O . LEU A 1 157 ? -14.434 -18.272 8.537 1.00 68.38 157 LEU A O 1
ATOM 1266 N N . PRO A 1 158 ? -14.701 -16.193 7.738 1.00 63.19 158 PRO A N 1
ATOM 1267 C CA . PRO A 1 158 ? -15.865 -15.913 8.582 1.00 63.19 158 PRO A CA 1
ATOM 1268 C C . PRO A 1 158 ? -17.125 -16.682 8.181 1.00 63.19 158 PRO A C 1
ATOM 1270 O O . PRO A 1 158 ? -17.901 -17.062 9.058 1.00 63.19 158 PRO A O 1
ATOM 1273 N N . THR A 1 159 ? -17.317 -16.965 6.888 1.00 62.84 159 THR A N 1
ATOM 1274 C CA . THR A 1 159 ? -18.488 -17.729 6.421 1.00 62.84 159 THR A CA 1
ATOM 1275 C C . THR A 1 159 ? -18.400 -19.197 6.847 1.00 62.84 159 THR A C 1
ATOM 1277 O O . THR A 1 159 ? -19.382 -19.749 7.335 1.00 62.84 159 THR A O 1
ATOM 1280 N N . LEU A 1 160 ? -17.213 -19.808 6.759 1.00 67.50 160 LEU A N 1
ATOM 1281 C CA . LEU A 1 160 ? -16.962 -21.169 7.255 1.00 67.50 160 LEU A CA 1
ATOM 1282 C C . LEU A 1 160 ? -16.998 -21.245 8.789 1.00 67.50 160 LEU A C 1
ATOM 1284 O O . LEU A 1 160 ? -17.468 -22.229 9.351 1.00 67.50 160 LEU A O 1
ATOM 1288 N N . GLY A 1 161 ? -16.524 -20.200 9.473 1.00 59.88 161 GLY A N 1
ATOM 1289 C CA . GLY A 1 161 ? -16.457 -20.150 10.933 1.00 59.88 161 GLY A CA 1
ATOM 1290 C C . GLY A 1 161 ? -17.695 -19.589 11.646 1.00 59.88 161 GLY A C 1
ATOM 1291 O O . GLY A 1 161 ? -17.666 -19.493 12.872 1.00 59.88 161 GLY A O 1
ATOM 1292 N N . LYS A 1 162 ? -18.756 -19.191 10.924 1.00 65.50 162 LYS A N 1
ATOM 1293 C CA . LYS A 1 162 ? -19.967 -18.528 11.465 1.00 65.50 162 LYS A CA 1
ATOM 1294 C C . LYS A 1 162 ? -19.664 -17.346 12.405 1.00 65.50 162 LYS A C 1
ATOM 1296 O O . LYS A 1 162 ? -20.315 -17.171 13.439 1.00 65.50 162 LYS A O 1
ATOM 1301 N N . TYR A 1 163 ? -18.666 -16.535 12.070 1.00 56.97 163 TYR A N 1
ATOM 1302 C CA . TYR A 1 163 ? -18.309 -15.343 12.840 1.00 56.97 163 TYR A CA 1
ATOM 1303 C C . TYR A 1 163 ? -18.230 -14.121 11.926 1.00 56.97 163 TYR A C 1
ATOM 1305 O O . TYR A 1 163 ? -17.772 -14.225 10.797 1.00 56.97 163 TYR A O 1
ATOM 1313 N N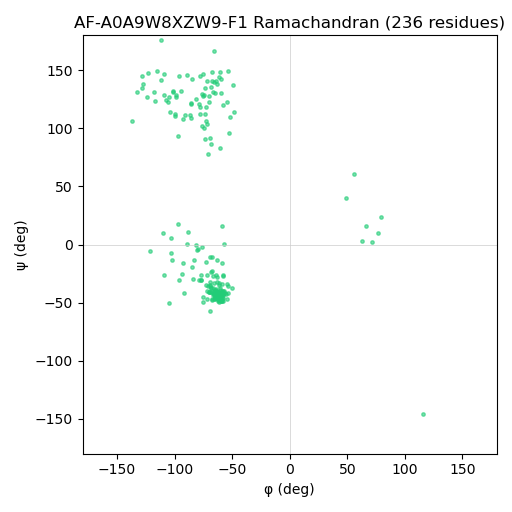 . LYS A 1 164 ? -18.623 -12.940 12.402 1.00 56.84 164 LYS A N 1
ATOM 1314 C CA . LYS A 1 164 ? -18.365 -11.655 11.745 1.00 56.84 164 LYS A CA 1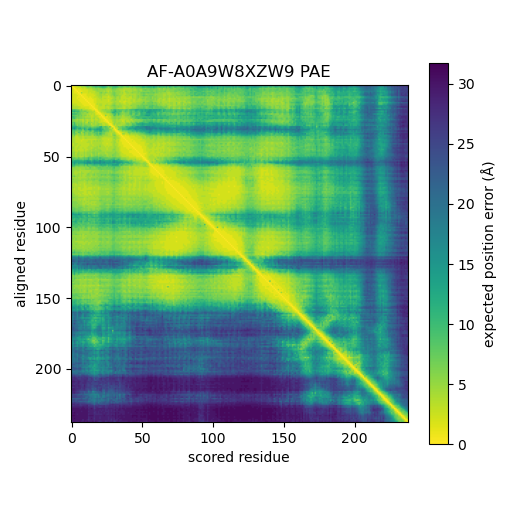
ATOM 1315 C C . LYS A 1 164 ? -17.130 -10.995 12.340 1.00 56.84 164 LYS A C 1
ATOM 1317 O O . LYS A 1 164 ? -16.845 -11.103 13.531 1.00 56.84 164 LYS A O 1
ATOM 1322 N N . ILE A 1 165 ? -16.376 -10.308 11.493 1.00 57.84 165 ILE A N 1
ATOM 1323 C CA . ILE A 1 165 ? -15.213 -9.528 11.908 1.00 57.84 165 ILE A CA 1
ATOM 1324 C C . ILE A 1 165 ? -15.710 -8.106 12.199 1.00 57.84 165 ILE A C 1
ATOM 1326 O O . ILE A 1 165 ? -16.144 -7.412 11.283 1.00 57.84 165 ILE A O 1
ATOM 1330 N N . ARG A 1 166 ? -15.688 -7.686 13.467 1.00 58.59 166 ARG A N 1
ATOM 1331 C CA . ARG A 1 166 ? -16.036 -6.323 13.902 1.00 58.59 166 ARG A CA 1
ATOM 1332 C C . ARG A 1 166 ? -14.780 -5.619 14.416 1.00 58.59 166 ARG A C 1
ATOM 1334 O O . ARG A 1 166 ? -13.929 -6.249 15.041 1.00 58.59 166 ARG A O 1
ATOM 1341 N N . SER A 1 167 ? -14.638 -4.331 14.128 1.00 51.81 167 SER A N 1
ATOM 1342 C CA . SER A 1 167 ? -13.557 -3.504 14.669 1.00 51.81 167 SER A CA 1
ATOM 1343 C C . SER A 1 167 ? -13.893 -3.090 16.100 1.00 51.81 167 SER A C 1
ATOM 1345 O O . SER A 1 167 ? -14.913 -2.454 16.328 1.00 51.81 167 SER A O 1
ATOM 1347 N N . GLU A 1 168 ? -13.047 -3.451 17.056 1.00 55.56 168 GLU A N 1
ATOM 1348 C CA . GLU A 1 168 ? -13.071 -2.971 18.436 1.00 55.56 168 GLU A CA 1
ATOM 1349 C C . GLU A 1 168 ? -11.989 -1.902 18.594 1.00 55.56 168 GLU A C 1
ATOM 1351 O O . GLU A 1 168 ? -10.842 -2.110 18.192 1.00 55.56 168 GLU A O 1
ATOM 1356 N N . THR A 1 169 ? -12.338 -0.760 19.178 1.00 53.84 169 THR A N 1
ATOM 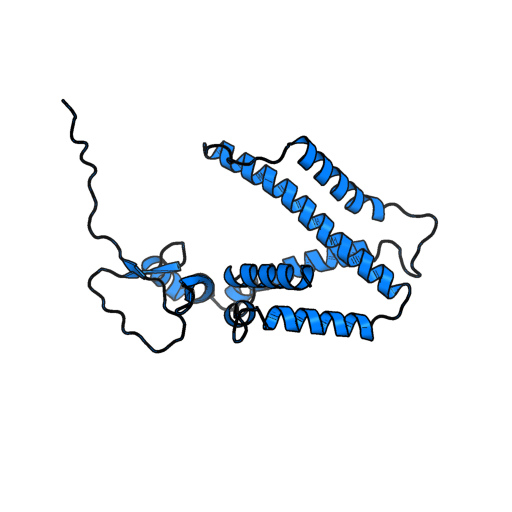1357 C CA . THR A 1 169 ? -11.360 0.286 19.475 1.00 53.84 169 THR A CA 1
ATOM 1358 C C . THR A 1 169 ? -10.727 0.012 20.836 1.00 53.84 169 THR A C 1
ATOM 1360 O O . THR A 1 169 ? -11.375 0.110 21.877 1.00 53.84 169 THR A O 1
ATOM 1363 N N . LEU A 1 170 ? -9.443 -0.333 20.838 1.00 54.31 170 LEU A N 1
ATOM 1364 C CA . LEU A 1 170 ? -8.637 -0.504 22.042 1.00 54.31 170 LEU A CA 1
ATOM 1365 C C . LEU A 1 170 ? -7.769 0.734 22.245 1.00 54.31 170 LEU A C 1
ATOM 1367 O O . LEU A 1 170 ? -7.117 1.202 21.313 1.00 54.31 170 LEU A O 1
ATOM 1371 N N . VAL A 1 171 ? -7.747 1.267 23.462 1.00 54.81 171 VAL A N 1
ATOM 1372 C CA . VAL A 1 171 ? -6.826 2.341 23.837 1.00 54.81 171 VAL A CA 1
ATOM 1373 C C . VAL A 1 171 ? -5.667 1.682 24.572 1.00 54.81 171 VAL A C 1
ATOM 1375 O O . VAL A 1 171 ? -5.855 0.880 25.484 1.00 54.81 171 VAL A O 1
ATOM 1378 N N . SER A 1 172 ? -4.448 1.953 24.117 1.00 51.44 172 SER A N 1
ATOM 1379 C CA . SER A 1 172 ? -3.256 1.491 24.822 1.00 51.44 172 SER A CA 1
ATOM 1380 C C . SER A 1 172 ? -3.113 2.264 26.136 1.00 51.44 172 SER A C 1
ATOM 1382 O O . SER A 1 172 ? -2.997 3.490 26.119 1.00 51.44 172 SER A O 1
ATOM 1384 N N . ASP A 1 173 ? -3.069 1.538 27.253 1.00 46.66 173 ASP A N 1
ATOM 1385 C CA . ASP A 1 173 ? -3.086 2.044 28.639 1.00 46.66 173 ASP A CA 1
ATOM 1386 C C . ASP A 1 173 ? -1.923 3.000 28.982 1.00 46.66 173 ASP A C 1
ATOM 1388 O O . ASP A 1 173 ? -1.956 3.730 29.965 1.00 46.66 173 ASP A O 1
ATOM 1392 N N . ARG A 1 174 ? -0.869 3.022 28.154 1.00 48.03 174 ARG A N 1
ATOM 1393 C CA . ARG A 1 174 ? 0.364 3.785 28.415 1.00 48.03 174 ARG A CA 1
ATOM 1394 C C . ARG A 1 174 ? 0.569 5.008 27.520 1.00 48.03 174 ARG A C 1
ATOM 1396 O O . ARG A 1 174 ? 1.277 5.922 27.919 1.00 48.03 174 ARG A O 1
ATOM 1403 N N . ASP A 1 175 ? 0.003 5.000 26.315 1.00 50.97 175 ASP A N 1
ATOM 1404 C CA . ASP A 1 175 ? 0.307 5.987 25.260 1.00 50.97 175 ASP A CA 1
ATOM 1405 C C . ASP A 1 175 ? -0.952 6.755 24.808 1.00 50.97 175 ASP A C 1
ATOM 1407 O O . ASP A 1 175 ? -0.881 7.634 23.954 1.00 50.97 175 ASP A O 1
ATOM 1411 N N . GLY A 1 176 ? -2.137 6.381 25.319 1.00 54.47 176 GLY A N 1
ATOM 1412 C CA . GLY A 1 176 ? -3.433 6.943 24.909 1.00 54.47 176 GLY A CA 1
ATOM 1413 C C . GLY A 1 176 ? -3.788 6.688 23.437 1.00 54.47 176 GLY A C 1
ATOM 1414 O O . GLY A 1 176 ? -4.814 7.161 22.946 1.00 54.47 176 GLY A O 1
ATOM 1415 N N . SER A 1 177 ? -2.943 5.950 22.711 1.00 47.47 177 SER A N 1
ATOM 1416 C CA . SER A 1 177 ? -3.081 5.728 21.283 1.00 47.47 177 SER A CA 1
ATOM 1417 C C . SER A 1 177 ? -4.204 4.734 20.996 1.00 47.47 177 SER A C 1
ATOM 1419 O O . SER A 1 177 ? -4.287 3.639 21.555 1.00 47.47 177 SER A O 1
ATOM 1421 N N . VAL A 1 178 ? -5.104 5.166 20.114 1.00 56.97 178 VAL A N 1
ATOM 1422 C CA . VAL A 1 178 ? -6.278 4.419 19.662 1.00 56.97 178 VAL A CA 1
ATOM 1423 C C . VAL A 1 178 ? -5.825 3.386 18.634 1.00 56.97 178 VAL A C 1
ATOM 1425 O O . VAL A 1 178 ? -5.297 3.773 17.592 1.00 56.97 178 VAL A O 1
ATOM 1428 N N . ALA A 1 179 ? -6.008 2.099 18.910 1.00 57.28 179 ALA A N 1
ATOM 1429 C CA . ALA A 1 179 ? -5.752 1.003 17.985 1.00 57.28 179 ALA A CA 1
ATOM 1430 C C . ALA A 1 179 ? -7.049 0.242 17.699 1.00 57.28 179 ALA A C 1
ATOM 1432 O O . ALA A 1 179 ? -7.770 -0.156 18.610 1.00 57.28 179 ALA A O 1
ATOM 1433 N N . TYR A 1 180 ? -7.336 0.002 16.428 1.00 57.41 180 TYR A N 1
ATOM 1434 C CA . TYR A 1 180 ? -8.456 -0.818 15.998 1.00 57.41 180 TYR A CA 1
ATOM 1435 C C . TYR A 1 180 ? -8.018 -2.283 15.982 1.00 57.41 180 TYR A C 1
ATOM 1437 O O . TYR A 1 180 ? -7.065 -2.670 15.303 1.00 57.41 180 TYR A O 1
ATOM 1445 N N . ARG A 1 181 ? -8.709 -3.127 16.743 1.00 59.62 181 ARG A N 1
ATOM 1446 C CA . ARG A 1 181 ? -8.532 -4.578 16.741 1.00 59.62 181 ARG A CA 1
ATOM 1447 C C . ARG A 1 181 ? -9.721 -5.217 16.051 1.00 59.62 181 ARG A C 1
ATOM 1449 O O . ARG A 1 181 ? -10.856 -5.054 16.473 1.00 59.62 181 ARG A O 1
ATOM 1456 N N . LEU A 1 182 ? -9.460 -6.018 15.027 1.00 58.84 182 LEU A N 1
ATOM 1457 C CA . LEU A 1 182 ? -10.490 -6.860 14.430 1.00 58.84 182 LEU A CA 1
ATOM 1458 C C . LEU A 1 182 ? -10.810 -8.023 15.384 1.00 58.84 182 LEU A C 1
ATOM 1460 O O . LEU A 1 182 ? -10.003 -8.943 15.551 1.00 58.84 182 LEU A O 1
ATOM 1464 N N . LYS A 1 183 ? -11.972 -7.975 16.041 1.00 58.28 183 LYS A N 1
ATOM 1465 C CA . LYS A 1 183 ? -12.493 -9.046 16.895 1.00 58.28 183 LYS A CA 1
ATOM 1466 C C . LYS A 1 183 ? -13.430 -9.936 16.083 1.00 58.28 183 LYS A C 1
ATOM 1468 O O . LYS A 1 183 ? -14.314 -9.465 15.371 1.00 58.28 183 LYS A O 1
ATOM 1473 N N . LYS A 1 184 ? -13.228 -11.249 16.198 1.00 57.66 184 LYS A N 1
ATOM 1474 C CA . LYS A 1 184 ? -14.154 -12.250 15.664 1.00 57.66 184 LYS A CA 1
ATOM 1475 C C . LYS A 1 184 ? -15.336 -12.355 16.631 1.00 57.66 184 LYS A C 1
ATOM 1477 O O . LYS A 1 184 ? -15.154 -12.803 17.760 1.00 57.66 184 LYS A O 1
ATOM 1482 N N . VAL A 1 185 ? -16.517 -11.926 16.205 1.00 59.16 185 VAL A N 1
ATOM 1483 C CA . VAL A 1 185 ? -17.774 -12.036 16.957 1.00 59.16 185 VAL A CA 1
ATOM 1484 C C . VAL A 1 185 ? -18.594 -13.149 16.314 1.00 59.16 185 VAL A C 1
ATOM 1486 O O . VAL A 1 185 ? -18.833 -13.114 15.112 1.00 59.16 185 VAL A O 1
ATOM 1489 N N . LYS A 1 186 ? -18.986 -14.176 17.073 1.00 57.16 186 LYS A N 1
ATOM 1490 C CA . LYS A 1 186 ? -19.852 -15.251 16.553 1.00 57.16 186 LYS A CA 1
ATOM 1491 C C . LYS A 1 186 ? -21.193 -14.665 16.107 1.00 57.16 186 LYS A C 1
ATOM 1493 O O . LYS A 1 186 ? -21.679 -13.754 16.765 1.00 57.16 186 LYS A O 1
ATOM 1498 N N . ASN A 1 187 ? -21.791 -15.191 15.035 1.00 58.66 187 ASN A N 1
ATOM 1499 C CA . ASN A 1 187 ? -23.006 -14.620 14.434 1.00 58.66 187 ASN A CA 1
ATOM 1500 C C . ASN A 1 187 ? -24.171 -14.433 15.421 1.00 58.66 187 ASN A C 1
ATOM 1502 O O . ASN A 1 187 ? -24.896 -13.458 15.294 1.00 58.66 187 ASN A O 1
ATOM 1506 N N . GLU A 1 188 ? -24.310 -15.316 16.409 1.00 56.78 188 GLU A N 1
ATOM 1507 C CA . GLU A 1 188 ? -25.363 -15.259 17.438 1.00 56.78 188 GLU A CA 1
ATOM 1508 C C . GLU A 1 188 ? -25.200 -14.079 18.413 1.00 56.78 188 GLU A C 1
ATOM 1510 O O . GLU A 1 188 ? -26.174 -13.615 18.987 1.00 56.78 188 GLU A O 1
ATOM 1515 N N . LEU A 1 189 ? -23.978 -13.561 18.569 1.00 59.00 189 LEU A N 1
ATOM 1516 C CA . LEU A 1 189 ? -23.642 -12.464 19.486 1.00 59.00 189 LEU A CA 1
ATOM 1517 C C . LEU A 1 189 ? -23.461 -11.127 18.754 1.00 59.00 189 LEU A C 1
ATOM 1519 O O . LEU A 1 189 ? -23.030 -10.145 19.356 1.00 59.00 189 LEU A O 1
ATOM 1523 N N . VAL A 1 190 ? -23.726 -11.079 17.442 1.00 57.97 190 VAL A N 1
ATOM 1524 C CA . VAL A 1 190 ? -23.563 -9.852 16.644 1.00 57.97 190 VAL A CA 1
ATOM 1525 C C . VAL A 1 190 ? -24.600 -8.810 17.045 1.00 57.97 190 VAL A C 1
ATOM 1527 O O . VAL A 1 190 ? -24.238 -7.648 17.189 1.00 57.97 190 VAL A O 1
ATOM 1530 N N . ASP A 1 191 ? -25.842 -9.222 17.290 1.00 58.50 191 ASP A N 1
ATOM 1531 C CA . ASP A 1 191 ? -26.921 -8.296 17.648 1.00 58.50 191 ASP A CA 1
ATOM 1532 C C . ASP A 1 191 ? -26.726 -7.726 19.065 1.00 58.50 191 ASP A C 1
ATOM 1534 O O . ASP A 1 191 ? -26.957 -6.543 19.312 1.00 58.50 191 ASP A O 1
ATOM 1538 N N . GLU A 1 192 ? -26.201 -8.533 19.994 1.00 60.25 192 GLU A N 1
ATOM 1539 C CA . GLU A 1 192 ? -25.796 -8.068 21.328 1.00 60.25 192 GLU A CA 1
ATOM 1540 C C . GLU A 1 192 ? -24.575 -7.141 21.273 1.00 60.25 192 GLU A C 1
ATOM 1542 O O . GLU A 1 192 ? -24.498 -6.151 22.008 1.00 60.25 192 GLU A O 1
ATOM 1547 N N . TRP A 1 193 ? -23.622 -7.433 20.384 1.00 55.72 193 TRP A N 1
ATOM 1548 C CA . TRP A 1 193 ? -22.451 -6.593 20.161 1.00 55.72 193 TRP A CA 1
ATOM 1549 C C . TRP A 1 193 ? -22.837 -5.229 19.584 1.00 55.72 193 TRP A C 1
ATOM 1551 O O . TRP A 1 193 ? -22.397 -4.212 20.113 1.00 55.72 193 TRP A O 1
ATOM 1561 N N . ASP A 1 194 ? -23.701 -5.198 18.569 1.00 59.31 194 ASP A N 1
ATOM 1562 C CA . ASP A 1 194 ? -24.181 -3.964 17.938 1.00 59.31 194 ASP A CA 1
ATOM 1563 C C . ASP A 1 194 ? -25.077 -3.143 18.901 1.00 59.31 194 ASP A C 1
ATOM 1565 O O . ASP A 1 194 ? -25.160 -1.923 18.779 1.00 59.31 194 ASP A O 1
ATOM 1569 N N . ARG A 1 195 ? -25.692 -3.773 19.919 1.00 60.16 195 ARG A N 1
ATOM 1570 C CA . ARG A 1 195 ? -26.427 -3.073 20.996 1.00 60.16 195 ARG A CA 1
ATOM 1571 C C . ARG A 1 195 ? -25.510 -2.435 22.043 1.00 60.16 195 ARG A C 1
ATOM 1573 O O . ARG A 1 195 ? -25.878 -1.442 22.664 1.00 60.16 195 ARG A O 1
ATOM 1580 N N . THR A 1 196 ? -24.345 -3.031 22.279 1.00 57.97 196 THR A N 1
ATOM 1581 C CA . THR A 1 196 ? -23.414 -2.638 23.351 1.00 57.97 196 THR A CA 1
ATOM 1582 C C . THR A 1 196 ? -22.229 -1.818 22.855 1.00 57.97 196 THR A C 1
ATOM 1584 O O . THR A 1 196 ? -21.531 -1.233 23.678 1.00 57.97 196 THR A O 1
ATOM 1587 N N . HIS A 1 197 ? -21.982 -1.752 21.544 1.00 55.25 197 HIS A N 1
ATOM 1588 C CA . HIS A 1 197 ? -20.836 -1.050 20.971 1.00 55.25 197 HIS A CA 1
ATOM 1589 C C . HIS A 1 197 ? -21.256 -0.045 19.884 1.00 55.25 197 HIS A C 1
ATOM 1591 O O . HIS A 1 197 ? -22.096 -0.342 19.045 1.00 55.25 197 HIS A O 1
ATOM 1597 N N . ASP A 1 198 ? -20.644 1.146 19.894 1.00 59.19 198 ASP A N 1
ATOM 1598 C CA . ASP A 1 198 ? -20.810 2.188 18.859 1.00 59.19 198 ASP A CA 1
ATOM 1599 C C . ASP A 1 198 ? -20.242 1.711 17.499 1.00 59.19 198 ASP A C 1
ATOM 1601 O O . ASP A 1 198 ? -19.455 0.764 17.463 1.00 59.19 198 ASP A O 1
ATOM 1605 N N . GLU A 1 199 ? -20.531 2.392 16.383 1.00 55.59 199 GLU A N 1
ATOM 1606 C CA . GLU A 1 199 ? -19.997 2.039 15.046 1.00 55.59 199 GLU A CA 1
ATOM 1607 C C . GLU A 1 199 ? -18.456 2.024 15.003 1.00 55.59 199 GLU A C 1
ATOM 1609 O O . GLU A 1 199 ? -17.840 1.292 14.228 1.00 55.59 199 GLU A O 1
ATOM 1614 N N . ALA A 1 200 ? -17.816 2.793 15.889 1.00 46.69 200 ALA A N 1
ATOM 1615 C CA . ALA A 1 200 ? -16.369 2.802 16.087 1.00 46.69 200 ALA A CA 1
ATOM 1616 C C . ALA A 1 200 ? -15.847 1.640 16.964 1.00 46.69 200 ALA A C 1
ATOM 1618 O O . ALA A 1 200 ? -14.640 1.517 17.156 1.00 46.69 200 ALA A O 1
ATOM 1619 N N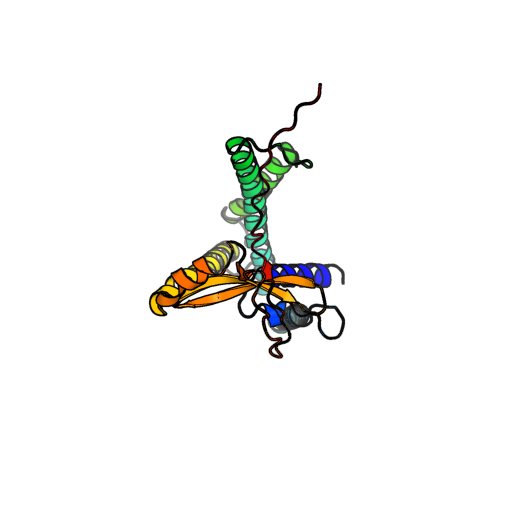 . GLY A 1 201 ? -16.711 0.797 17.532 1.00 50.66 201 GLY A N 1
ATOM 1620 C CA . GLY A 1 201 ? -16.335 -0.325 18.396 1.00 50.66 201 GLY A CA 1
ATOM 1621 C C . GLY A 1 201 ? -15.990 0.053 19.838 1.00 50.66 201 GLY A C 1
ATOM 1622 O O . GLY A 1 201 ? -15.231 -0.674 20.477 1.00 50.66 201 GLY A O 1
ATOM 1623 N N . ASN A 1 202 ? -16.489 1.191 20.335 1.00 56.44 202 ASN A N 1
ATOM 1624 C CA . ASN A 1 202 ? -16.380 1.580 21.749 1.00 56.44 202 ASN A CA 1
ATOM 1625 C C . ASN A 1 202 ? -17.525 0.950 22.544 1.00 56.44 202 ASN A C 1
ATOM 1627 O O . ASN A 1 202 ? -18.645 0.946 22.042 1.00 56.44 202 ASN A O 1
ATOM 1631 N N . LEU A 1 203 ? -17.279 0.505 23.778 1.00 53.84 203 LEU A N 1
ATOM 1632 C CA . LEU A 1 203 ? -18.352 0.049 24.668 1.00 53.84 203 LEU A CA 1
ATOM 1633 C C . LEU A 1 203 ? -19.254 1.226 25.065 1.00 53.84 203 LEU A C 1
ATOM 1635 O O . LEU A 1 203 ? -18.751 2.253 25.527 1.00 53.84 203 LEU A O 1
ATOM 1639 N N . LEU A 1 204 ? -20.564 1.053 24.942 1.00 54.50 204 LEU A N 1
ATOM 1640 C CA . LEU A 1 204 ? -21.581 1.927 25.513 1.00 54.50 204 LEU A CA 1
ATOM 1641 C C . LEU A 1 204 ? -21.831 1.468 26.952 1.00 54.50 204 LEU A C 1
ATOM 1643 O O . LEU A 1 204 ? -22.387 0.395 27.163 1.00 54.50 204 LEU A O 1
ATOM 1647 N N . VAL A 1 205 ? -21.396 2.257 27.933 1.00 51.34 205 VAL A N 1
ATOM 1648 C CA . VAL A 1 205 ? -21.672 1.995 29.356 1.00 51.34 205 VAL A CA 1
ATOM 1649 C C . VAL A 1 205 ? -22.663 3.048 29.845 1.00 51.34 205 VAL A C 1
ATOM 1651 O O . VAL A 1 205 ? -22.478 4.246 29.609 1.00 51.34 205 VAL A O 1
ATOM 1654 N N . GLU A 1 206 ? -23.746 2.608 30.482 1.00 46.94 206 GLU A N 1
ATOM 1655 C CA . GLU A 1 206 ? -24.652 3.495 31.216 1.00 46.94 206 GLU A CA 1
ATOM 1656 C C . GLU A 1 206 ? -23.955 3.967 32.496 1.00 46.94 206 GLU A C 1
ATOM 1658 O O . GLU A 1 206 ? -23.248 3.195 33.138 1.00 46.94 206 GLU A O 1
ATOM 1663 N N . ALA A 1 207 ? -24.140 5.236 32.873 1.00 42.81 207 ALA A N 1
ATOM 1664 C CA . ALA A 1 207 ? -23.374 5.943 33.912 1.00 42.81 207 ALA A CA 1
ATOM 1665 C C . ALA A 1 207 ? -23.369 5.306 35.328 1.00 42.81 207 ALA A C 1
ATOM 1667 O O . ALA A 1 207 ? -22.755 5.859 36.237 1.00 42.81 207 ALA A O 1
ATOM 1668 N N . SER A 1 208 ? -24.033 4.162 35.525 1.00 41.03 208 SER A N 1
ATOM 1669 C CA . SER A 1 208 ? -24.141 3.432 36.790 1.00 41.03 208 SER A CA 1
ATOM 1670 C C . SER A 1 208 ? -23.255 2.178 36.897 1.00 41.03 208 SER A C 1
ATOM 1672 O O . SER A 1 208 ? -23.212 1.587 37.975 1.00 41.03 208 SER A O 1
ATOM 1674 N N . GLU A 1 209 ? -22.564 1.736 35.840 1.00 37.81 209 GLU A N 1
ATOM 1675 C CA . GLU A 1 209 ? -21.765 0.499 35.888 1.00 37.81 209 GLU A CA 1
ATOM 1676 C C . GLU A 1 209 ? -20.265 0.767 36.100 1.00 37.81 209 GLU A C 1
ATOM 1678 O O . GLU A 1 209 ? -19.546 1.253 35.224 1.00 37.81 209 GLU A O 1
ATOM 1683 N N . THR A 1 210 ? -19.767 0.397 37.280 1.00 36.06 210 THR A N 1
ATOM 1684 C CA . THR A 1 210 ? -18.338 0.296 37.594 1.00 36.06 210 THR A CA 1
ATOM 1685 C C . THR A 1 210 ? -17.748 -0.950 36.934 1.00 36.06 210 THR A C 1
ATOM 1687 O O . THR A 1 210 ? -17.874 -2.067 37.434 1.00 36.06 210 THR A O 1
ATOM 1690 N N . VAL A 1 211 ? -17.068 -0.765 35.802 1.00 42.34 211 VAL A N 1
ATOM 1691 C CA . VAL A 1 211 ? -16.308 -1.839 35.146 1.00 42.34 211 VAL A CA 1
ATOM 1692 C C . VAL A 1 211 ? -15.035 -2.106 35.950 1.00 42.34 211 VAL A C 1
ATOM 1694 O O . VAL A 1 211 ? -14.145 -1.259 36.022 1.00 42.34 211 VAL A O 1
ATOM 1697 N N . GLY A 1 212 ? -14.960 -3.284 36.572 1.00 35.00 212 GLY A N 1
ATOM 1698 C CA . GLY A 1 212 ? -13.779 -3.752 37.289 1.00 35.00 212 GLY A CA 1
ATOM 1699 C C . GLY A 1 212 ? -12.563 -3.851 36.368 1.00 35.00 212 GLY A C 1
ATOM 1700 O O . GLY A 1 212 ? -12.627 -4.440 35.289 1.00 35.00 212 GLY A O 1
ATOM 1701 N N . THR A 1 213 ? -11.450 -3.267 36.808 1.00 35.72 213 THR A N 1
ATOM 1702 C CA . THR A 1 213 ? -10.150 -3.327 36.136 1.00 35.72 213 THR A CA 1
ATOM 1703 C C . THR A 1 213 ? -9.597 -4.749 36.219 1.00 35.72 213 THR A C 1
ATOM 1705 O O . THR A 1 213 ? -8.857 -5.094 37.138 1.00 35.72 213 THR A O 1
ATOM 1708 N N . GLU A 1 214 ? -9.972 -5.605 35.272 1.00 32.66 214 GLU A N 1
ATOM 1709 C CA . GLU A 1 214 ? -9.308 -6.891 35.093 1.00 32.66 214 GLU A CA 1
ATOM 1710 C C . GLU A 1 214 ? -7.943 -6.658 34.433 1.00 32.66 214 GLU A C 1
ATOM 1712 O O . GLU A 1 214 ? -7.833 -5.959 33.424 1.00 32.66 214 GLU A O 1
ATOM 1717 N N . ASN A 1 215 ? -6.892 -7.212 35.042 1.00 33.47 215 ASN A N 1
ATOM 1718 C CA . ASN A 1 215 ? -5.489 -7.043 34.662 1.00 33.47 215 ASN A CA 1
ATOM 1719 C C . ASN A 1 215 ? -5.197 -7.547 33.238 1.00 33.47 215 ASN A C 1
ATOM 1721 O O . ASN A 1 215 ? -4.683 -8.646 33.034 1.00 33.47 215 ASN A O 1
ATOM 1725 N N . VAL A 1 216 ? -5.466 -6.712 32.240 1.00 41.41 216 VAL A N 1
ATOM 1726 C CA . VAL A 1 216 ? -4.985 -6.864 30.870 1.00 41.41 216 VAL A CA 1
ATOM 1727 C C . VAL A 1 216 ? -4.438 -5.511 30.436 1.00 41.41 216 VAL A C 1
ATOM 1729 O O . VAL A 1 216 ? -5.094 -4.491 30.594 1.00 41.41 216 VAL A O 1
ATOM 1732 N N . HIS A 1 217 ? -3.231 -5.500 29.870 1.00 40.91 217 HIS A N 1
ATOM 1733 C CA . HIS A 1 217 ? -2.472 -4.322 29.412 1.00 40.91 217 HIS A CA 1
ATOM 1734 C C . HIS A 1 217 ? -3.159 -3.431 28.336 1.00 40.91 217 HIS A C 1
ATOM 1736 O O . HIS A 1 217 ? -2.487 -2.648 27.665 1.00 40.91 217 HIS A O 1
ATOM 1742 N N . LEU A 1 218 ? -4.469 -3.568 28.117 1.00 41.28 218 LEU A N 1
ATOM 1743 C CA . LEU A 1 218 ? -5.272 -2.863 27.122 1.00 41.28 218 LEU A CA 1
ATOM 1744 C C . LEU A 1 218 ? -6.588 -2.425 27.778 1.00 41.28 218 LEU A C 1
ATOM 1746 O O . LEU A 1 218 ? -7.473 -3.251 28.001 1.00 41.28 218 LEU A O 1
ATOM 1750 N N . THR A 1 219 ? -6.727 -1.134 28.067 1.00 46.09 219 THR A N 1
ATOM 1751 C CA . THR A 1 219 ? -7.955 -0.544 28.606 1.00 46.09 219 THR A CA 1
ATOM 1752 C C . THR A 1 219 ? -8.943 -0.291 27.467 1.00 46.09 219 THR A C 1
ATOM 1754 O O . THR A 1 219 ? -8.643 0.327 26.440 1.00 46.09 219 THR A O 1
ATOM 1757 N N . ARG A 1 220 ? -10.157 -0.825 27.604 1.00 49.41 220 ARG A N 1
ATOM 1758 C CA . ARG A 1 220 ? -11.204 -0.644 26.598 1.00 49.41 220 ARG A CA 1
ATOM 1759 C C . ARG A 1 220 ? -11.740 0.787 26.667 1.00 49.41 220 ARG A C 1
ATOM 1761 O O . ARG A 1 220 ? -12.030 1.281 27.753 1.00 49.41 220 ARG A O 1
ATOM 1768 N N . ARG A 1 221 ? -11.915 1.450 25.517 1.00 40.44 221 ARG A N 1
ATOM 1769 C CA . ARG A 1 221 ? -12.539 2.778 25.498 1.00 40.44 221 ARG A CA 1
ATOM 1770 C C . ARG A 1 221 ? -14.035 2.644 25.770 1.00 40.44 221 ARG A C 1
ATOM 1772 O O . ARG A 1 221 ? -14.761 2.016 24.997 1.00 40.44 221 ARG A O 1
ATOM 1779 N N . VAL A 1 222 ? -14.471 3.251 26.863 1.00 48.66 222 VAL A N 1
ATOM 1780 C CA . VAL A 1 222 ? -15.873 3.345 27.259 1.00 48.66 222 VAL A CA 1
ATOM 1781 C C . VAL A 1 222 ? -16.400 4.716 26.847 1.00 48.66 222 VAL A C 1
ATOM 1783 O O . VAL A 1 222 ? -15.783 5.739 27.144 1.00 48.66 222 VAL A O 1
ATOM 1786 N N . LYS A 1 223 ? -17.526 4.742 26.137 1.00 42.47 223 LYS A N 1
ATOM 1787 C CA . LYS A 1 223 ? -18.293 5.956 25.861 1.00 42.47 223 LYS A CA 1
ATOM 1788 C C . LYS A 1 223 ? -19.515 5.919 26.771 1.00 42.47 223 LYS A C 1
ATOM 1790 O O . LYS A 1 223 ? -20.353 5.029 26.638 1.00 42.47 223 LYS A O 1
ATOM 1795 N N . VAL A 1 224 ? -19.588 6.857 27.710 1.00 46.62 224 VAL A N 1
ATOM 1796 C CA . VAL A 1 224 ? -20.762 6.999 28.575 1.00 46.62 224 VAL A CA 1
ATOM 1797 C C . VAL A 1 224 ? -21.910 7.523 27.720 1.00 46.62 224 VAL A C 1
ATOM 1799 O O . VAL A 1 224 ? -21.748 8.497 26.982 1.00 46.62 224 VAL A O 1
ATOM 1802 N N . ARG A 1 225 ? -23.056 6.845 27.763 1.00 40.91 225 ARG A N 1
ATOM 1803 C CA . ARG A 1 225 ? -24.275 7.329 27.113 1.00 40.91 225 ARG A CA 1
ATOM 1804 C C . ARG A 1 225 ? -24.840 8.447 27.989 1.00 40.91 225 ARG A C 1
ATOM 1806 O O . ARG A 1 225 ? -25.407 8.164 29.038 1.00 40.91 225 ARG A O 1
ATOM 1813 N N . ASP A 1 226 ? -24.638 9.703 27.596 1.00 41.19 226 ASP A N 1
ATOM 1814 C CA . ASP A 1 226 ? -25.250 10.838 28.294 1.00 41.19 226 ASP A CA 1
ATOM 1815 C C . ASP A 1 226 ? -26.779 10.673 28.290 1.00 41.19 226 ASP A C 1
ATOM 1817 O O . ASP A 1 226 ? -27.410 10.606 27.234 1.00 41.19 226 ASP A O 1
ATOM 1821 N N . ALA A 1 227 ? -27.378 10.594 29.482 1.00 40.72 227 ALA A N 1
ATOM 1822 C CA . ALA A 1 227 ? -28.830 10.540 29.674 1.00 40.72 227 ALA A CA 1
ATOM 1823 C C . ALA A 1 227 ? -29.508 11.913 29.487 1.00 40.72 227 ALA A C 1
ATOM 1825 O O . ALA A 1 227 ? -30.729 12.033 29.563 1.00 40.72 227 ALA A O 1
ATOM 1826 N N . THR A 1 228 ? -28.737 12.965 29.222 1.00 39.50 228 THR A N 1
ATOM 1827 C CA . THR A 1 228 ? -29.242 14.313 28.985 1.00 39.50 228 THR A CA 1
ATOM 1828 C C . THR A 1 228 ? -29.359 14.564 27.491 1.00 39.50 228 THR A C 1
ATOM 1830 O O . THR A 1 228 ? -28.439 15.044 26.831 1.00 39.50 228 THR A O 1
ATOM 1833 N N . ALA A 1 229 ? -30.552 14.299 26.962 1.00 34.03 229 ALA A N 1
ATOM 1834 C CA . ALA A 1 229 ? -31.069 15.068 25.844 1.00 34.03 229 ALA A CA 1
ATOM 1835 C C . ALA A 1 229 ? -31.000 16.558 26.226 1.00 34.03 229 ALA A C 1
ATOM 1837 O O . ALA A 1 229 ? -31.871 17.081 26.920 1.00 34.03 229 ALA A O 1
ATOM 1838 N N . VAL A 1 230 ? -29.933 17.246 25.819 1.00 35.31 230 VAL A N 1
ATOM 1839 C CA . VAL A 1 230 ? -29.886 18.705 25.873 1.00 35.31 230 VAL A CA 1
ATOM 1840 C C . VAL A 1 230 ? -30.790 19.190 24.749 1.00 35.31 230 VAL A C 1
ATOM 1842 O O . VAL A 1 230 ? -30.383 19.328 23.598 1.00 35.31 230 VAL A O 1
ATOM 1845 N N . ASN A 1 231 ? -32.061 19.380 25.097 1.00 29.02 231 ASN A N 1
ATOM 1846 C CA . ASN A 1 231 ? -32.997 20.172 24.321 1.00 29.02 231 ASN A CA 1
ATOM 1847 C C . ASN A 1 231 ? -32.353 21.538 24.068 1.00 29.02 231 ASN A C 1
ATOM 1849 O O . ASN A 1 231 ? -32.223 22.350 24.984 1.00 29.02 231 ASN A O 1
ATOM 1853 N N . TYR A 1 232 ? -31.966 21.808 22.824 1.00 32.16 232 TYR A N 1
ATOM 1854 C CA . TYR A 1 232 ? -31.734 23.172 22.371 1.00 32.16 232 TYR A CA 1
ATOM 1855 C C . TYR A 1 232 ? -33.093 23.870 22.275 1.00 32.16 232 TYR A C 1
ATOM 1857 O O . TYR A 1 232 ? -33.658 24.022 21.196 1.00 32.16 232 TYR A O 1
ATOM 1865 N N . THR A 1 233 ? -33.651 24.294 23.408 1.00 29.55 233 THR A N 1
ATOM 1866 C CA . THR A 1 233 ? -34.651 25.358 23.387 1.00 29.55 233 THR A CA 1
ATOM 1867 C C . THR A 1 233 ? -33.909 26.645 23.064 1.00 29.55 233 THR A C 1
ATOM 1869 O O . THR A 1 233 ? -33.191 27.190 23.905 1.00 29.55 233 THR A O 1
ATOM 1872 N N . ALA A 1 234 ? -34.049 27.084 21.815 1.00 37.50 234 ALA A N 1
ATOM 1873 C CA . ALA A 1 234 ? -33.706 28.425 21.380 1.00 37.50 234 ALA A CA 1
ATOM 1874 C C . ALA A 1 234 ? -34.327 29.433 22.357 1.00 37.50 234 ALA A C 1
ATOM 1876 O O . ALA A 1 234 ? -35.547 29.515 22.475 1.00 37.50 234 ALA A O 1
ATOM 1877 N N . LYS A 1 235 ? -33.484 30.160 23.095 1.00 31.14 235 LYS A N 1
ATOM 1878 C CA . LYS A 1 235 ? -33.917 31.302 23.897 1.00 31.14 235 LYS A CA 1
ATOM 1879 C C . LYS A 1 235 ? -33.600 32.562 23.103 1.00 31.14 235 LYS A C 1
ATOM 1881 O O . LYS A 1 235 ? -32.437 32.851 22.821 1.00 31.14 235 LYS A O 1
ATOM 1886 N N . GLU A 1 236 ? -34.672 33.222 22.687 1.00 35.25 236 GLU A N 1
ATOM 1887 C CA . GLU A 1 236 ? -34.728 34.474 21.939 1.00 35.25 236 GLU A CA 1
ATOM 1888 C C . GLU A 1 236 ? -33.845 35.562 22.569 1.00 35.25 236 GLU A C 1
ATOM 1890 O O . GLU A 1 236 ? -33.819 35.739 23.789 1.00 35.25 236 GLU A O 1
ATOM 1895 N N . ARG A 1 237 ? -33.126 36.302 21.717 1.00 34.56 237 ARG A N 1
ATOM 1896 C CA . ARG A 1 237 ? -32.583 37.624 22.042 1.00 34.56 237 ARG A CA 1
ATOM 1897 C C . ARG A 1 237 ? -33.611 38.664 21.599 1.00 34.56 237 ARG A C 1
ATOM 1899 O O . ARG A 1 237 ? -33.764 38.876 20.399 1.00 34.56 237 ARG A O 1
ATOM 1906 N N . THR A 1 238 ? -34.269 39.289 22.565 1.00 34.03 238 THR A N 1
ATOM 1907 C CA . THR A 1 238 ? -34.757 40.674 22.476 1.00 34.03 238 THR A CA 1
ATOM 1908 C C . THR A 1 238 ? -33.764 41.580 23.175 1.00 34.03 238 THR A C 1
ATOM 1910 O O . THR A 1 238 ? -33.319 41.172 24.274 1.00 34.03 238 THR A O 1
#

Sequence (238 aa):
MAVIIGASLQIRECARQGVIPWPHVWASTRPFGTPFAPVLLKWALTCIVILALPFGDAFDFLVDLRSYPDSVFIFLMVVGIYYIRYRRRKEGLPPAPFQAWHSALILSAAVCLFILIMPWYPLEESDVSFWYATYCVVGIGLMVGMGLYYLLWIKVLPTLGKYKIRSETLVSDRDGSVAYRLKKVKNELVDEWDRTHDEAGNLLVEASETVGTENVHLTRRVKVRDATAVNYTAKERT

InterPro domains:
  IPR002293 Amino acid/polyamine transporter I [PF13520] (1-140)
  IPR050598 Cellular Amino Acid Transporter [PTHR11785] (1-155)

Foldseek 3Di:
DVVLQVVLVVQLVCLLQAVDPPSVLSVDCPDPNGRPVSSVVVVVVVVCCVVPDDPAQRVVLVVLLVVLVVLVVQLVVLVVLVVVVVVCVVVVHDDDPDDDDPVVSVVSNVVSVCSLCVQVDDDPDARHPDDNCVSSVVSVVVVVVVVVVSCCVQPVVCVVVQWHFAWAWWQQPPPRDTGTHGDTHHNVCVVVQPVQADSNRAGEDEPPDDDDPDDDRIDGHYDYDPPDPPPPPDDDDD